Protein AF-Q5DG33-F1 (afdb_monomer)

Foldseek 3Di:
DDLLVVCCVQAQCLCCVQPQRNDSCSVVVLLVVCCVVLVVQVQCVVQPHHAALQEKEFPVLVQVSSCLSVVAGKFWAWDFDDRPHRFWYWDWDFDQDDDDPPDRHTPSVGTHIDIDTDDDPDDPDPDRAIETDDIWWKAWSVRHTHYDDPVVQDPRHDDGIHHPHDDPPDDDPVPVSVPPPPPRCDSPNPPVPVRTIDTDD

pLDDT: mean 73.85, std 21.61, range [28.28, 94.81]

InterPro domains:
  IPR001568 Ribonuclease T2-like [PF00445] (3-89)
  IPR036430 Ribonuclease T2-like superfamily [G3DSA:3.90.730.10] (1-170)
  IPR036430 Ribonuclease T2-like superfamily [SSF55895] (2-165)

Sequence (201 aa):
MPLWEKQWDIYGKCVSYDSLINTIFKYFNFALKEALELDLLKHLASIGIRPDSSTYIGKAEFQWALQTIYNHDVSLRCKPYKAEKLTHMYVMNGTFGHKINGTNTLDRNKIRFTRQPRNRTVDQGNLNLRQLDEVIFCFSEYLQLIDCPMYTQKNNSCEDGFVFAEFSKETEYVKQLGIQTFKDCNCTECPKLNTTMKRLV

Organism: Schistosoma japonicum (NCBI:txid6182)

Nearest PDB structures (foldseek):
  1jy5-assembly2_B  TM=8.717E-01  e=1.017E-02  Calystegia sepium
  1vd1-assembly1_A  TM=8.712E-01  e=1.754E-02  Nicotiana glutinosa
  1sgl-assembly1_A  TM=8.898E-01  e=2.375E-02  Trichosanthes lepiniana
  4ce4-assembly1_Q  TM=2.265E-01  e=9.576E-01  Sus scrofa domesticus

Structure (mmCIF, N/CA/C/O backbone):
data_AF-Q5DG33-F1
#
_entry.id   AF-Q5DG33-F1
#
loop_
_atom_site.group_PDB
_atom_site.id
_atom_site.type_symbol
_atom_site.label_atom_id
_atom_site.label_alt_id
_atom_site.label_comp_id
_atom_site.label_asym_id
_atom_site.label_entity_id
_atom_site.label_seq_id
_atom_site.pdbx_PDB_ins_code
_atom_site.Cartn_x
_atom_site.Cartn_y
_atom_site.Cartn_z
_atom_site.occupancy
_atom_site.B_iso_or_equiv
_atom_site.auth_seq_id
_atom_site.auth_comp_id
_atom_site.auth_asym_id
_atom_site.auth_atom_id
_atom_site.pdbx_PDB_model_num
ATOM 1 N N . MET A 1 1 ? 9.779 2.885 23.274 1.00 55.12 1 MET A N 1
ATOM 2 C CA . MET A 1 1 ? 8.373 2.438 23.299 1.00 55.12 1 MET A CA 1
ATOM 3 C C . MET A 1 1 ? 8.139 1.505 22.113 1.00 55.12 1 MET A C 1
ATOM 5 O O . MET A 1 1 ? 8.518 1.894 21.010 1.00 55.12 1 MET A O 1
ATOM 9 N N . PRO A 1 2 ? 7.620 0.283 22.326 1.00 85.69 2 PRO A N 1
ATOM 10 C CA . PRO A 1 2 ? 7.172 -0.633 21.273 1.00 85.69 2 PRO A CA 1
ATOM 11 C C . PRO A 1 2 ? 6.256 0.046 20.244 1.00 85.69 2 PRO A C 1
ATOM 13 O O . PRO A 1 2 ? 5.468 0.920 20.601 1.00 85.69 2 PRO A O 1
ATOM 16 N N . LEU A 1 3 ? 6.334 -0.368 18.973 1.00 79.94 3 LEU A N 1
ATOM 17 C CA . LEU A 1 3 ? 5.568 0.243 17.876 1.00 79.94 3 LEU A CA 1
ATOM 18 C C . LEU A 1 3 ? 4.057 0.241 18.151 1.00 79.94 3 LEU A C 1
ATOM 20 O O . LEU A 1 3 ? 3.420 1.279 18.040 1.00 79.94 3 LEU A O 1
ATOM 24 N N . TRP A 1 4 ? 3.500 -0.905 18.544 1.00 82.75 4 TRP A N 1
ATOM 25 C CA . TRP A 1 4 ? 2.066 -1.062 18.809 1.00 82.75 4 TRP A CA 1
ATOM 26 C C . TRP A 1 4 ? 1.578 -0.158 19.945 1.00 82.75 4 TRP A C 1
ATOM 28 O O . TRP A 1 4 ? 0.547 0.495 19.823 1.00 82.75 4 TRP A O 1
ATOM 38 N N . GLU A 1 5 ? 2.360 -0.053 21.017 1.00 83.81 5 GLU A N 1
ATOM 39 C CA . GLU A 1 5 ? 2.067 0.849 22.133 1.00 83.81 5 GLU A CA 1
ATOM 40 C C . GLU A 1 5 ? 2.088 2.314 21.670 1.00 83.81 5 GLU A C 1
ATOM 42 O O . GLU A 1 5 ? 1.134 3.052 21.908 1.00 83.81 5 GLU A O 1
ATOM 47 N N . LYS A 1 6 ? 3.101 2.698 20.879 1.00 83.50 6 LYS A N 1
ATOM 48 C CA . LYS A 1 6 ? 3.198 4.034 20.275 1.00 83.50 6 LYS A CA 1
ATOM 49 C C . LYS A 1 6 ? 1.996 4.366 19.384 1.00 83.50 6 LYS A C 1
ATOM 51 O O . LYS A 1 6 ? 1.479 5.476 19.461 1.00 83.50 6 LYS A O 1
ATOM 56 N N . GLN A 1 7 ? 1.554 3.429 18.544 1.00 84.25 7 GLN A N 1
ATOM 57 C CA . GLN A 1 7 ? 0.411 3.635 17.646 1.00 84.25 7 GLN A CA 1
ATOM 58 C C . GLN A 1 7 ? -0.887 3.869 18.426 1.00 84.25 7 GLN A C 1
ATOM 60 O O . GLN A 1 7 ? -1.656 4.775 18.100 1.00 84.25 7 GLN A O 1
ATOM 65 N N . TRP A 1 8 ? -1.121 3.091 19.486 1.00 85.19 8 TRP A N 1
ATOM 66 C CA . TRP A 1 8 ? -2.283 3.296 20.346 1.00 85.19 8 TRP A CA 1
ATOM 67 C C . TRP A 1 8 ? -2.228 4.643 21.070 1.00 85.19 8 TRP A C 1
ATOM 69 O O . TRP A 1 8 ? -3.209 5.388 21.071 1.00 85.19 8 TRP A O 1
ATOM 79 N N . ASP A 1 9 ? -1.083 4.963 21.666 1.00 85.81 9 ASP A N 1
ATOM 80 C CA . ASP A 1 9 ? -0.937 6.160 22.483 1.00 85.81 9 ASP A CA 1
ATOM 81 C C . ASP A 1 9 ? -1.064 7.453 21.678 1.00 85.81 9 ASP A C 1
ATOM 83 O O . ASP A 1 9 ? -1.632 8.418 22.190 1.00 85.81 9 ASP A O 1
ATOM 87 N N . ILE A 1 10 ? -0.583 7.462 20.431 1.00 82.12 10 ILE A N 1
ATOM 88 C CA . ILE A 1 10 ? -0.650 8.633 19.551 1.00 82.12 10 ILE A CA 1
ATOM 89 C C . ILE A 1 10 ? -1.994 8.708 18.812 1.00 82.12 10 ILE A C 1
ATOM 91 O O . ILE A 1 10 ? -2.590 9.780 18.752 1.00 82.12 10 ILE A O 1
ATOM 95 N N . TYR A 1 11 ? -2.487 7.600 18.248 1.00 84.00 11 TYR A N 1
ATOM 96 C CA . TYR A 1 11 ? -3.646 7.622 17.343 1.00 84.00 11 TYR A CA 1
ATOM 97 C C . TYR A 1 11 ? -4.883 6.939 17.927 1.00 84.00 11 TYR A C 1
ATOM 99 O O . TYR A 1 11 ? -5.981 7.494 17.869 1.00 84.00 11 TYR A O 1
ATOM 107 N N . GLY A 1 12 ? -4.716 5.760 18.529 1.00 84.50 12 GLY A N 1
ATOM 108 C CA . GLY A 1 12 ? -5.828 4.963 19.056 1.00 84.50 12 GLY A CA 1
ATOM 109 C C . GLY A 1 12 ? -6.627 5.668 20.159 1.00 84.50 12 GLY A C 1
ATOM 110 O O . GLY A 1 12 ? -7.856 5.632 20.169 1.00 84.50 12 GLY A O 1
ATOM 111 N N . LYS A 1 13 ? -5.961 6.415 21.047 1.00 85.00 13 LYS A N 1
ATOM 112 C CA . LYS A 1 13 ? -6.650 7.217 22.075 1.00 85.00 13 LYS A CA 1
ATOM 113 C C . LYS A 1 13 ? -7.533 8.320 21.485 1.00 85.00 13 LYS A C 1
ATOM 115 O O . LYS A 1 13 ? -8.573 8.640 22.070 1.00 85.00 13 LYS A O 1
ATOM 120 N N . CYS A 1 14 ? -7.172 8.868 20.323 1.00 84.19 14 CYS A N 1
ATOM 121 C CA . CYS A 1 14 ? -7.949 9.925 19.678 1.00 84.19 14 CYS A CA 1
ATOM 122 C C . CYS A 1 14 ? -9.257 9.413 19.041 1.00 84.19 14 CYS A C 1
ATOM 124 O O . CYS A 1 14 ? -10.050 10.232 18.593 1.00 84.19 14 CYS A O 1
ATOM 126 N N . VAL A 1 15 ? -9.522 8.100 19.019 1.00 81.75 15 VAL A N 1
ATOM 127 C CA . VAL A 1 15 ? -10.799 7.512 18.558 1.00 81.75 15 VAL A CA 1
ATOM 128 C C . VAL A 1 15 ? -11.609 6.887 19.700 1.00 81.75 15 VAL A C 1
ATOM 130 O O . VAL A 1 15 ? -12.526 6.102 19.477 1.00 81.75 15 VAL A O 1
ATOM 133 N N . SER A 1 16 ? -11.304 7.256 20.947 1.00 75.25 16 SER A N 1
ATOM 134 C CA . SER A 1 16 ? -11.983 6.754 22.153 1.00 75.25 16 SER A CA 1
ATOM 135 C C . SER A 1 16 ? -13.484 7.077 22.224 1.00 75.25 16 SER A C 1
ATOM 137 O O . SER A 1 16 ? -14.224 6.374 22.910 1.00 75.25 16 SER A O 1
ATOM 139 N N . TYR A 1 17 ? -13.956 8.090 21.492 1.00 76.69 17 TYR A N 1
ATOM 140 C CA . TYR A 1 17 ? -15.383 8.411 21.371 1.00 76.69 17 TYR A CA 1
ATOM 141 C C . TYR A 1 17 ? -16.133 7.494 20.392 1.00 76.69 17 TYR A C 1
ATOM 143 O O . TYR A 1 17 ? -17.363 7.468 20.391 1.00 76.69 17 TYR A O 1
ATOM 151 N N . ASP A 1 18 ? -15.421 6.732 19.561 1.00 80.69 18 ASP A N 1
ATOM 152 C CA . ASP A 1 18 ? -16.024 5.924 18.514 1.00 80.69 18 ASP A CA 1
ATOM 153 C C . ASP A 1 18 ? -16.336 4.508 18.997 1.00 80.69 18 ASP A C 1
ATOM 155 O O . ASP A 1 18 ? -15.446 3.677 19.180 1.00 80.69 18 ASP A O 1
ATOM 159 N N . SER A 1 19 ? -17.618 4.198 19.174 1.00 88.19 19 SER A N 1
ATOM 160 C CA . SER A 1 19 ? -18.045 2.909 19.733 1.00 88.19 19 SER A CA 1
ATOM 161 C C . SER A 1 19 ? -17.539 1.668 18.973 1.00 88.19 19 SER A C 1
ATOM 163 O O . SER A 1 19 ? -17.462 0.585 19.569 1.00 88.19 19 SER A O 1
ATOM 165 N N . LEU A 1 20 ? -17.148 1.807 17.699 1.00 88.69 20 LEU A N 1
ATOM 166 C CA . LEU A 1 20 ? -16.665 0.712 16.862 1.00 88.69 20 LEU A CA 1
ATOM 167 C C . LEU A 1 20 ? -15.179 0.397 17.100 1.00 88.69 20 LEU A C 1
ATOM 169 O O . LEU A 1 20 ? -14.791 -0.760 16.956 1.00 88.69 20 LEU A O 1
ATOM 173 N N . ILE A 1 21 ? -14.360 1.377 17.513 1.00 89.00 21 ILE A N 1
ATOM 174 C CA . ILE A 1 21 ? -12.898 1.223 17.721 1.00 89.00 21 ILE A CA 1
ATOM 175 C C . ILE A 1 21 ? -12.356 1.833 19.026 1.00 89.00 21 ILE A C 1
ATOM 177 O O . ILE A 1 21 ? -11.148 1.949 19.202 1.00 89.00 21 ILE A O 1
ATOM 181 N N . ASN A 1 22 ? -13.222 2.168 19.982 1.00 86.62 22 ASN A N 1
ATOM 182 C CA . ASN A 1 22 ? -12.865 2.849 21.235 1.00 86.62 22 ASN A CA 1
ATOM 183 C C . ASN A 1 22 ? -12.006 2.063 22.241 1.00 86.62 22 ASN A C 1
ATOM 185 O O . ASN A 1 22 ? -11.715 2.575 23.322 1.00 86.62 22 ASN A O 1
ATOM 189 N N . THR A 1 23 ? -11.607 0.829 21.942 1.00 90.50 23 THR A N 1
ATOM 190 C CA . THR A 1 23 ? -10.724 0.043 22.814 1.00 90.50 23 THR A CA 1
ATOM 191 C C . THR A 1 23 ? -9.491 -0.410 22.050 1.00 90.50 23 THR A C 1
ATOM 193 O O . THR A 1 23 ? -9.557 -0.609 20.838 1.00 90.50 23 THR A O 1
ATOM 196 N N . ILE A 1 24 ? -8.389 -0.650 22.773 1.00 91.19 24 ILE A N 1
ATOM 197 C CA . ILE A 1 24 ? -7.136 -1.192 22.213 1.00 91.19 24 ILE A CA 1
ATOM 198 C C . ILE A 1 24 ? -7.429 -2.405 21.326 1.00 91.19 24 ILE A C 1
ATOM 200 O O . ILE A 1 24 ? -6.988 -2.472 20.181 1.00 91.19 24 ILE A O 1
ATOM 204 N N . PHE A 1 25 ? -8.222 -3.344 21.849 1.00 93.44 25 PHE A N 1
ATOM 205 C CA . PHE A 1 25 ? -8.585 -4.556 21.127 1.00 93.44 25 PHE A CA 1
ATOM 206 C C . PHE A 1 25 ? -9.354 -4.251 19.839 1.00 93.44 25 PHE A C 1
ATOM 208 O O . PHE A 1 25 ? -8.982 -4.754 18.785 1.00 93.44 25 PHE A O 1
ATOM 215 N N . LYS A 1 26 ? -10.405 -3.421 19.894 1.00 92.62 26 LYS A N 1
ATOM 216 C CA . LYS A 1 26 ? -11.213 -3.107 18.706 1.00 92.62 26 LYS A CA 1
ATOM 217 C C . LYS A 1 26 ? -10.399 -2.367 17.641 1.00 92.62 26 LYS A C 1
ATOM 219 O O . LYS A 1 26 ? -10.510 -2.712 16.470 1.00 92.62 26 LYS A O 1
ATOM 224 N N . TYR A 1 27 ? -9.563 -1.413 18.051 1.00 90.56 27 TYR A N 1
ATOM 225 C CA . TYR A 1 27 ? -8.685 -0.647 17.165 1.00 90.56 27 TYR A CA 1
ATOM 226 C C . TYR A 1 27 ? -7.736 -1.556 16.376 1.00 90.56 27 TYR A C 1
ATOM 228 O O . TYR A 1 27 ? -7.728 -1.525 15.146 1.00 90.56 27 TYR A O 1
ATOM 236 N N . PHE A 1 28 ? -6.986 -2.421 17.066 1.00 93.12 28 PHE A N 1
ATOM 237 C CA . PHE A 1 28 ? -6.037 -3.312 16.395 1.00 93.12 28 PHE A CA 1
ATOM 238 C C . PHE A 1 28 ? -6.709 -4.464 15.652 1.00 93.12 28 PHE A C 1
ATOM 240 O O . PHE A 1 28 ? -6.221 -4.870 14.602 1.00 93.12 28 PHE A O 1
ATOM 247 N N . ASN A 1 29 ? -7.840 -4.971 16.147 1.00 94.06 29 ASN A N 1
ATOM 248 C CA . ASN A 1 29 ? -8.607 -5.989 15.437 1.00 94.06 29 ASN A CA 1
ATOM 249 C C . ASN A 1 29 ? -9.164 -5.453 14.111 1.00 94.06 29 ASN A C 1
ATOM 251 O O . ASN A 1 29 ? -9.116 -6.158 13.111 1.00 94.06 29 ASN A O 1
ATOM 255 N N . PHE A 1 30 ? -9.658 -4.211 14.089 1.00 92.44 30 PHE A N 1
ATOM 256 C CA . PHE A 1 30 ? -10.067 -3.551 12.850 1.00 92.44 30 PHE A CA 1
ATOM 257 C C . PHE A 1 30 ? -8.878 -3.390 11.895 1.00 92.44 30 PHE A C 1
ATOM 259 O O . PHE A 1 30 ? -8.932 -3.896 10.780 1.00 92.44 30 PHE A O 1
ATOM 266 N N . ALA A 1 31 ? -7.770 -2.802 12.362 1.00 90.69 31 ALA A N 1
ATOM 267 C CA . ALA A 1 31 ? -6.563 -2.614 11.552 1.00 90.69 31 ALA A CA 1
ATOM 268 C C . ALA A 1 31 ? -6.057 -3.923 10.916 1.00 90.69 31 ALA A C 1
ATOM 270 O O . ALA A 1 31 ? -5.715 -3.955 9.736 1.00 90.69 31 ALA A O 1
ATOM 271 N N . LEU A 1 32 ? -6.035 -5.015 11.688 1.00 93.06 32 LEU A N 1
ATOM 272 C CA . LEU A 1 32 ? -5.594 -6.322 11.207 1.00 93.06 32 LEU A CA 1
ATOM 273 C C . LEU A 1 32 ? -6.552 -6.914 10.167 1.00 93.06 32 LEU A C 1
ATOM 275 O O . LEU A 1 32 ? -6.089 -7.465 9.171 1.00 93.06 32 LEU A O 1
ATOM 279 N N . LYS A 1 33 ? -7.868 -6.809 10.389 1.00 93.81 33 LYS A N 1
ATOM 280 C CA . LYS A 1 33 ? -8.874 -7.277 9.425 1.00 93.81 33 LYS A CA 1
ATOM 281 C C . LYS A 1 33 ? -8.747 -6.541 8.098 1.00 93.81 33 LYS A C 1
ATOM 283 O O . LYS A 1 33 ? -8.611 -7.196 7.072 1.00 93.81 33 LYS A O 1
ATOM 288 N N . GLU A 1 34 ? -8.674 -5.214 8.132 1.00 93.31 34 GLU A N 1
ATOM 289 C CA . GLU A 1 34 ? -8.521 -4.404 6.920 1.00 93.31 34 GLU A CA 1
ATOM 290 C C . GLU A 1 34 ? -7.215 -4.711 6.185 1.00 93.31 34 GLU A C 1
ATOM 292 O O . GLU A 1 34 ? -7.209 -4.850 4.967 1.00 93.31 34 GLU A O 1
ATOM 297 N N . ALA A 1 35 ? -6.099 -4.892 6.900 1.00 88.75 35 ALA A N 1
ATOM 298 C CA . ALA A 1 35 ? -4.829 -5.253 6.269 1.00 88.75 35 ALA A CA 1
ATOM 299 C C . ALA A 1 35 ? -4.912 -6.589 5.502 1.00 88.75 35 ALA A C 1
ATOM 301 O O . ALA A 1 35 ? -4.321 -6.724 4.428 1.00 88.75 35 ALA A O 1
ATOM 302 N N . LEU A 1 36 ? -5.652 -7.562 6.043 1.00 90.31 36 LEU A N 1
ATOM 303 C CA . LEU A 1 36 ? -5.877 -8.864 5.413 1.00 90.31 36 LEU A CA 1
ATOM 304 C C . LEU A 1 36 ? -6.886 -8.801 4.260 1.00 90.31 36 LEU A C 1
ATOM 306 O O . LEU A 1 36 ? -6.716 -9.517 3.276 1.00 90.31 36 LEU A O 1
ATOM 310 N N . GLU A 1 37 ? -7.927 -7.979 4.373 1.00 91.50 37 GLU A N 1
ATOM 311 C CA . GLU A 1 37 ? -8.951 -7.828 3.333 1.00 91.50 37 GLU A CA 1
ATOM 312 C C . GLU A 1 37 ? -8.440 -7.017 2.137 1.00 91.50 37 GLU A C 1
ATOM 314 O O . GLU A 1 37 ? -8.677 -7.388 0.985 1.00 91.50 37 GLU A O 1
ATOM 319 N N . LEU A 1 38 ? -7.691 -5.942 2.393 1.00 92.94 38 LEU A N 1
ATOM 320 C CA . LEU A 1 38 ? -7.138 -5.094 1.344 1.00 92.94 38 LEU A CA 1
ATOM 321 C C . LEU A 1 38 ? -6.024 -5.799 0.563 1.00 92.94 38 LEU A C 1
ATOM 323 O O . LEU A 1 38 ? -5.953 -5.614 -0.650 1.00 92.94 38 LEU A O 1
ATOM 327 N N . ASP A 1 39 ? -5.153 -6.565 1.232 1.00 93.69 39 ASP A N 1
ATOM 328 C CA . ASP A 1 39 ? -4.068 -7.377 0.645 1.00 93.69 39 ASP A CA 1
ATOM 329 C C . ASP A 1 39 ? -3.424 -6.757 -0.616 1.00 93.69 39 ASP A C 1
ATOM 331 O O . ASP A 1 39 ? -3.512 -7.258 -1.746 1.00 93.69 39 ASP A O 1
ATOM 335 N N . LEU A 1 40 ? -2.782 -5.602 -0.408 1.00 92.31 40 LEU A N 1
ATOM 336 C CA . LEU A 1 40 ? -2.187 -4.778 -1.463 1.00 92.31 40 LEU A CA 1
ATOM 337 C C . LEU A 1 40 ? -1.283 -5.570 -2.406 1.00 92.31 40 LEU A C 1
ATOM 339 O O . LEU A 1 40 ? -1.363 -5.429 -3.628 1.00 92.31 40 LEU A O 1
ATOM 343 N N . LEU A 1 41 ? -0.414 -6.409 -1.844 1.00 92.44 41 LEU A N 1
ATOM 344 C CA . LEU A 1 41 ? 0.579 -7.128 -2.628 1.00 92.44 41 LEU A CA 1
ATOM 345 C C . LEU A 1 41 ? -0.077 -8.170 -3.536 1.00 92.44 41 LEU A C 1
ATOM 347 O O . LEU A 1 41 ? 0.292 -8.270 -4.708 1.00 92.44 41 LEU A O 1
ATOM 351 N N . LYS A 1 42 ? -1.062 -8.919 -3.028 1.00 92.81 42 LYS A N 1
ATOM 352 C CA . LYS A 1 42 ? -1.800 -9.905 -3.821 1.00 92.81 42 LYS A CA 1
ATOM 353 C C . LYS A 1 42 ? -2.539 -9.246 -4.977 1.00 92.81 42 LYS A C 1
ATOM 355 O O . LYS A 1 42 ? -2.450 -9.733 -6.108 1.00 92.81 42 LYS A O 1
ATOM 360 N N . HIS A 1 43 ? -3.237 -8.140 -4.727 1.00 93.56 43 HIS A N 1
ATOM 361 C CA . HIS A 1 43 ? -3.993 -7.465 -5.777 1.00 93.56 43 HIS A CA 1
ATOM 362 C C . HIS A 1 43 ? -3.086 -6.821 -6.832 1.00 93.56 43 HIS A C 1
ATOM 364 O O . HIS A 1 43 ? -3.324 -7.024 -8.025 1.00 93.56 43 HIS A O 1
ATOM 370 N N . LEU A 1 44 ? -1.996 -6.154 -6.438 1.00 94.44 44 LEU A N 1
ATOM 371 C CA . LEU A 1 44 ? -1.002 -5.629 -7.385 1.00 94.44 44 LEU A CA 1
ATOM 372 C C . LEU A 1 44 ? -0.363 -6.748 -8.221 1.00 94.44 44 LEU A C 1
ATOM 374 O O . LEU A 1 44 ? -0.270 -6.642 -9.448 1.00 94.44 44 LEU A O 1
ATOM 378 N N . ALA A 1 45 ? 0.001 -7.866 -7.586 1.00 93.62 45 ALA A N 1
ATOM 379 C CA . ALA A 1 45 ? 0.569 -9.013 -8.285 1.00 93.62 45 ALA A CA 1
ATOM 380 C C . ALA A 1 45 ? -0.415 -9.621 -9.294 1.00 93.62 45 ALA A C 1
ATOM 382 O O . ALA A 1 45 ? 0.008 -10.057 -10.367 1.00 93.62 45 ALA A O 1
ATOM 383 N N . SER A 1 46 ? -1.717 -9.615 -8.985 1.00 92.75 46 SER A N 1
ATOM 384 C CA . SER A 1 46 ? -2.764 -10.135 -9.873 1.00 92.75 46 SER A CA 1
ATOM 385 C C . SER A 1 46 ? -2.869 -9.370 -11.194 1.00 92.75 46 SER A C 1
ATOM 387 O O . SER A 1 46 ? -3.258 -9.958 -12.204 1.00 92.75 46 SER A O 1
ATOM 389 N N . ILE A 1 47 ? -2.481 -8.089 -11.210 1.00 92.56 47 ILE A N 1
ATOM 390 C CA . ILE A 1 47 ? -2.436 -7.237 -12.407 1.00 92.56 47 ILE A CA 1
ATOM 391 C C . ILE A 1 47 ? -1.026 -7.102 -12.989 1.00 92.56 47 ILE A C 1
ATOM 393 O O . ILE A 1 47 ? -0.843 -6.364 -13.951 1.00 92.56 47 ILE A O 1
ATOM 397 N N . GLY A 1 48 ? -0.040 -7.832 -12.463 1.00 93.75 48 GLY A N 1
ATOM 398 C CA . GLY A 1 48 ? 1.321 -7.876 -13.003 1.00 93.75 48 GLY A CA 1
ATOM 399 C C . GLY A 1 48 ? 2.293 -6.854 -12.413 1.00 93.75 48 GLY A C 1
ATOM 400 O O . GLY A 1 48 ? 3.434 -6.805 -12.863 1.00 93.75 48 GLY A O 1
ATOM 401 N N . ILE A 1 49 ? 1.894 -6.079 -11.400 1.00 94.69 49 ILE A N 1
ATOM 402 C CA . ILE A 1 49 ? 2.805 -5.192 -10.668 1.00 94.69 49 ILE A CA 1
ATOM 403 C C . ILE A 1 49 ? 3.409 -5.965 -9.498 1.00 94.69 49 ILE A C 1
ATOM 405 O O . ILE A 1 49 ? 2.700 -6.481 -8.636 1.00 94.69 49 ILE A O 1
ATOM 409 N N . ARG A 1 50 ? 4.735 -6.033 -9.445 1.00 94.81 50 ARG A N 1
ATOM 410 C CA . ARG A 1 50 ? 5.486 -6.666 -8.357 1.00 94.81 50 ARG A CA 1
ATOM 411 C C . ARG A 1 50 ? 6.607 -5.750 -7.873 1.00 94.81 50 ARG A C 1
ATOM 413 O O . ARG A 1 50 ? 7.062 -4.922 -8.670 1.00 94.81 50 ARG A O 1
ATOM 420 N N . PRO A 1 51 ? 7.061 -5.917 -6.617 1.00 93.75 51 PRO A N 1
ATOM 421 C CA . PRO A 1 51 ? 8.276 -5.269 -6.156 1.00 93.75 51 PRO A CA 1
ATOM 422 C C . PRO A 1 51 ? 9.443 -5.584 -7.104 1.00 93.75 51 PRO A C 1
ATOM 424 O O . PRO A 1 51 ? 9.702 -6.750 -7.390 1.00 93.75 51 PRO A O 1
ATOM 427 N N . ASP A 1 52 ? 10.097 -4.551 -7.627 1.00 91.75 52 ASP A N 1
ATOM 428 C CA . ASP A 1 52 ? 11.280 -4.615 -8.481 1.00 91.75 52 ASP A CA 1
ATOM 429 C C . ASP A 1 52 ? 12.051 -3.292 -8.380 1.00 91.75 52 ASP A C 1
ATOM 431 O O . ASP A 1 52 ? 11.634 -2.247 -8.886 1.00 91.75 52 ASP A O 1
ATOM 435 N N . SER A 1 53 ? 13.224 -3.370 -7.760 1.00 90.25 53 SER A N 1
ATOM 436 C CA . SER A 1 53 ? 14.154 -2.259 -7.520 1.00 90.25 53 SER A CA 1
ATOM 437 C C . SER A 1 53 ? 14.663 -1.567 -8.798 1.00 90.25 53 SER A C 1
ATOM 439 O O . SER A 1 53 ? 15.186 -0.455 -8.750 1.00 90.25 53 SER A O 1
ATOM 441 N N . SER A 1 54 ? 14.518 -2.213 -9.956 1.00 89.19 54 SER A N 1
ATOM 442 C CA . SER A 1 54 ? 15.018 -1.751 -11.255 1.00 89.19 54 SER A CA 1
ATOM 443 C C . SER A 1 54 ? 13.929 -1.245 -12.207 1.00 89.19 54 SER A C 1
ATOM 445 O O . SER A 1 54 ? 14.249 -0.816 -13.325 1.00 89.19 54 SER A O 1
ATOM 447 N N . THR A 1 55 ? 12.660 -1.292 -11.784 1.00 91.38 55 THR A N 1
ATOM 448 C CA . THR A 1 55 ? 11.504 -0.965 -12.624 1.00 91.38 55 THR A CA 1
ATOM 449 C C . THR A 1 55 ? 10.773 0.273 -12.121 1.00 91.38 55 THR A C 1
ATOM 451 O O . THR A 1 55 ? 10.307 0.336 -10.986 1.00 91.38 55 THR A O 1
ATOM 454 N N . TYR A 1 56 ? 10.634 1.259 -13.003 1.00 91.81 56 TYR A N 1
ATOM 455 C CA . TYR A 1 56 ? 9.863 2.472 -12.744 1.00 91.81 56 TYR A CA 1
ATOM 456 C C . TYR A 1 56 ? 8.370 2.261 -13.004 1.00 91.81 56 TYR A C 1
ATOM 458 O O . TYR A 1 56 ? 7.995 1.577 -13.957 1.00 91.81 56 TYR A O 1
ATOM 466 N N . ILE A 1 57 ? 7.515 2.905 -12.215 1.00 92.06 57 ILE A N 1
ATOM 467 C CA . ILE A 1 57 ? 6.078 2.979 -12.464 1.00 92.06 57 ILE A CA 1
ATOM 468 C C . ILE A 1 57 ? 5.593 4.426 -12.403 1.00 92.06 57 ILE A C 1
ATOM 470 O O . ILE A 1 57 ? 5.954 5.174 -11.494 1.00 92.06 57 ILE A O 1
ATOM 474 N N . GLY A 1 58 ? 4.785 4.817 -13.389 1.00 91.38 58 GLY A N 1
ATOM 475 C CA . GLY A 1 58 ? 4.124 6.117 -13.398 1.00 91.38 58 GLY A CA 1
ATOM 476 C C . GLY A 1 58 ? 3.061 6.191 -12.303 1.00 91.38 58 GLY A C 1
ATOM 477 O O . GLY A 1 58 ? 2.331 5.228 -12.042 1.00 91.38 58 GLY A O 1
ATOM 478 N N . LYS A 1 59 ? 3.001 7.331 -11.611 1.00 89.62 59 LYS A N 1
ATOM 479 C CA . LYS A 1 59 ? 2.082 7.527 -10.486 1.00 89.62 59 LYS A CA 1
ATOM 480 C C . LYS A 1 59 ? 0.628 7.450 -10.939 1.00 89.62 59 LYS A C 1
ATOM 482 O O . LYS A 1 59 ? -0.170 6.820 -10.253 1.00 89.62 59 LYS A O 1
ATOM 487 N N . ALA A 1 60 ? 0.287 8.099 -12.051 1.00 87.94 60 ALA A N 1
ATOM 488 C CA . ALA A 1 60 ? -1.088 8.173 -12.534 1.00 87.94 60 ALA A CA 1
ATOM 489 C C . ALA A 1 60 ? -1.635 6.774 -12.852 1.00 87.94 60 ALA A C 1
ATOM 491 O O . ALA A 1 60 ? -2.732 6.422 -12.423 1.00 87.94 60 ALA A O 1
ATOM 492 N N . GLU A 1 61 ? -0.835 5.947 -13.523 1.00 89.38 61 GLU A N 1
ATOM 493 C CA . GLU A 1 61 ? -1.179 4.568 -13.849 1.00 89.38 61 GLU A CA 1
ATOM 494 C C . GLU A 1 61 ? -1.314 3.710 -12.586 1.00 89.38 61 GLU A C 1
ATOM 496 O O . GLU A 1 61 ? -2.256 2.927 -12.474 1.00 89.38 61 GLU A O 1
ATOM 501 N N . PHE A 1 62 ? -0.417 3.877 -11.607 1.00 92.62 62 PHE A N 1
ATOM 502 C CA . PHE A 1 62 ? -0.510 3.156 -10.336 1.00 92.62 62 PHE A CA 1
ATOM 503 C C . PHE A 1 62 ? -1.739 3.565 -9.517 1.00 92.62 62 PHE A C 1
ATOM 505 O O . PHE A 1 62 ? -2.441 2.703 -8.994 1.00 92.62 62 PHE A O 1
ATOM 512 N N . GLN A 1 63 ? -2.035 4.866 -9.423 1.00 90.62 63 GLN A N 1
ATOM 513 C CA . GLN A 1 63 ? -3.234 5.359 -8.740 1.00 90.62 63 GLN A CA 1
ATOM 514 C C . GLN A 1 63 ? -4.501 4.825 -9.402 1.00 90.62 63 GLN A C 1
ATOM 516 O O . GLN A 1 63 ? -5.394 4.350 -8.708 1.00 90.62 63 GLN A O 1
ATOM 521 N N . TRP A 1 64 ? -4.550 4.824 -10.733 1.00 88.19 64 TRP A N 1
ATOM 522 C CA . TRP A 1 64 ? -5.682 4.281 -11.473 1.00 88.19 64 TRP A CA 1
ATOM 523 C C . TRP A 1 64 ? -5.853 2.765 -11.279 1.00 88.19 64 TRP A C 1
ATOM 525 O O . TRP A 1 64 ? -6.976 2.268 -11.154 1.00 88.19 64 TRP A O 1
ATOM 535 N N . ALA A 1 65 ? -4.746 2.022 -11.192 1.00 90.69 65 ALA A N 1
ATOM 536 C CA . ALA A 1 65 ? -4.771 0.599 -10.873 1.00 90.69 65 ALA A CA 1
ATOM 537 C C . ALA A 1 65 ? -5.382 0.339 -9.487 1.00 90.69 65 ALA A C 1
ATOM 539 O O . ALA A 1 65 ? -6.272 -0.500 -9.357 1.00 90.69 65 ALA A O 1
ATOM 540 N N . LEU A 1 66 ? -4.952 1.090 -8.468 1.00 92.44 66 LEU A N 1
ATOM 541 C CA . LEU A 1 66 ? -5.497 0.982 -7.113 1.00 92.44 66 LEU A CA 1
ATOM 542 C C . LEU A 1 66 ? -6.967 1.400 -7.055 1.00 92.44 66 LEU A C 1
ATOM 544 O O . LEU A 1 66 ? -7.768 0.677 -6.470 1.00 92.44 66 LEU A O 1
ATOM 548 N N . GLN A 1 67 ? -7.341 2.489 -7.728 1.00 90.44 67 GLN A N 1
ATOM 549 C CA . GLN A 1 67 ? -8.737 2.911 -7.831 1.00 90.44 67 GLN A CA 1
ATOM 550 C C . GLN A 1 67 ? -9.605 1.824 -8.467 1.00 90.44 67 GLN A C 1
ATOM 552 O O . GLN A 1 67 ? -10.741 1.618 -8.058 1.00 90.44 67 GLN A O 1
ATOM 557 N N . THR A 1 68 ? -9.080 1.083 -9.441 1.00 87.75 68 THR A N 1
ATOM 558 C CA . THR A 1 68 ? -9.834 -0.009 -10.060 1.00 87.75 68 THR A CA 1
ATOM 559 C C . THR A 1 68 ? -9.953 -1.234 -9.154 1.00 87.75 68 THR A C 1
ATOM 561 O O . THR A 1 68 ? -11.018 -1.843 -9.103 1.00 87.75 68 THR A O 1
ATOM 564 N N . ILE A 1 69 ? -8.888 -1.589 -8.433 1.00 90.56 69 ILE A N 1
ATOM 565 C CA . ILE A 1 69 ? -8.880 -2.728 -7.503 1.00 90.56 69 ILE A CA 1
ATOM 566 C C . ILE A 1 69 ? -9.820 -2.476 -6.319 1.00 90.56 69 ILE A C 1
ATOM 568 O O . ILE A 1 69 ? -10.599 -3.351 -5.954 1.00 90.56 69 ILE A O 1
ATOM 572 N N . TYR A 1 70 ? -9.730 -1.290 -5.717 1.00 91.94 70 TYR A N 1
ATOM 573 C CA . TYR A 1 70 ? -10.397 -0.971 -4.453 1.00 91.94 70 TYR A CA 1
ATOM 574 C C . TYR A 1 70 ? -11.667 -0.147 -4.620 1.00 91.94 70 TYR A C 1
ATOM 576 O O . TYR A 1 70 ? -12.359 0.097 -3.639 1.00 91.94 70 TYR A O 1
ATOM 584 N N . ASN A 1 71 ? -11.974 0.290 -5.844 1.00 92.19 71 ASN A N 1
ATOM 585 C CA . ASN A 1 71 ? -13.079 1.197 -6.154 1.00 92.19 71 ASN A CA 1
ATOM 586 C C . ASN A 1 71 ? -13.041 2.518 -5.355 1.00 92.19 71 ASN A C 1
ATOM 588 O O . ASN A 1 71 ? -14.079 3.146 -5.165 1.00 92.19 71 ASN A O 1
ATOM 592 N N . HIS A 1 72 ? -11.851 2.931 -4.907 1.00 91.19 72 HIS A N 1
ATOM 593 C CA . HIS A 1 72 ? -11.630 4.129 -4.100 1.00 91.19 72 HIS A CA 1
ATOM 594 C C . HIS A 1 72 ? -10.278 4.774 -4.384 1.00 91.19 72 HIS A C 1
ATOM 596 O O . HIS A 1 72 ? -9.291 4.087 -4.664 1.00 91.19 72 HIS A O 1
ATOM 602 N N . ASP A 1 73 ? -10.221 6.097 -4.257 1.00 89.50 73 ASP A N 1
ATOM 603 C CA . ASP A 1 73 ? -8.968 6.839 -4.361 1.00 89.50 73 ASP A CA 1
ATOM 604 C C . ASP A 1 73 ? -8.124 6.680 -3.094 1.00 89.50 73 ASP A C 1
ATOM 606 O O . ASP A 1 73 ? -8.566 6.947 -1.977 1.00 89.50 73 ASP A O 1
ATOM 610 N N . VAL A 1 74 ? -6.861 6.302 -3.276 1.00 90.25 74 VAL A N 1
ATOM 611 C CA . VAL A 1 74 ? -5.891 6.122 -2.189 1.00 90.25 74 VAL A CA 1
ATOM 612 C C . VAL A 1 74 ? -4.773 7.153 -2.270 1.00 90.25 74 VAL A C 1
ATOM 614 O O . VAL A 1 74 ? -4.432 7.672 -3.339 1.00 90.25 74 VAL A O 1
ATOM 617 N N . SER A 1 75 ? -4.160 7.450 -1.126 1.00 89.88 75 SER A N 1
ATOM 618 C CA . SER A 1 75 ? -3.043 8.391 -1.058 1.00 89.88 75 SER A CA 1
ATOM 619 C C . SER A 1 75 ? -1.712 7.646 -1.075 1.00 89.88 75 SER A C 1
ATOM 621 O O . SER A 1 75 ? -1.531 6.659 -0.369 1.00 89.88 75 SER A O 1
ATOM 623 N N . LEU A 1 76 ? -0.754 8.146 -1.854 1.00 90.38 76 LEU A N 1
ATOM 624 C CA . LEU A 1 76 ? 0.575 7.549 -1.982 1.00 90.38 76 LEU A CA 1
ATOM 625 C C . LEU A 1 76 ? 1.624 8.428 -1.317 1.00 90.38 76 LEU A C 1
ATOM 627 O O . LEU A 1 76 ? 1.596 9.654 -1.470 1.00 90.38 76 LEU A O 1
ATOM 631 N N . ARG A 1 77 ? 2.583 7.793 -0.645 1.00 89.12 77 ARG A N 1
ATOM 632 C CA . ARG A 1 77 ? 3.803 8.453 -0.190 1.00 89.12 77 ARG A CA 1
ATOM 633 C C . ARG A 1 77 ? 5.037 7.751 -0.696 1.00 89.12 77 ARG A C 1
ATOM 635 O O . ARG A 1 77 ? 5.083 6.529 -0.809 1.00 89.12 77 ARG A O 1
ATOM 642 N N . CYS A 1 78 ? 6.045 8.563 -0.950 1.00 89.12 78 CYS A N 1
ATOM 643 C CA . CYS A 1 78 ? 7.306 8.147 -1.498 1.00 89.12 78 CYS A CA 1
ATOM 644 C C . CYS A 1 78 ? 8.476 8.729 -0.704 1.00 89.12 78 CYS A C 1
ATOM 646 O O . CYS A 1 78 ? 8.480 9.902 -0.324 1.00 89.12 78 CYS A O 1
ATOM 648 N N . LYS A 1 79 ? 9.532 7.936 -0.538 1.00 89.12 79 LYS A N 1
ATOM 649 C CA . LYS A 1 79 ? 10.796 8.367 0.076 1.00 89.12 79 LYS A CA 1
ATOM 650 C C . LYS A 1 79 ? 11.918 8.432 -0.963 1.00 89.12 79 LYS A C 1
ATOM 652 O O . LYS A 1 79 ? 11.792 7.816 -2.024 1.00 89.12 79 LYS A O 1
ATOM 657 N N . PRO A 1 80 ? 13.004 9.185 -0.708 1.00 88.44 80 PRO A N 1
ATOM 658 C CA . PRO A 1 80 ? 14.180 9.162 -1.572 1.00 88.44 80 PRO A CA 1
ATOM 659 C C . PRO A 1 80 ? 14.680 7.732 -1.813 1.00 88.44 80 PRO A C 1
ATOM 661 O O . PRO A 1 80 ? 14.668 6.893 -0.908 1.00 88.44 80 PRO A O 1
ATOM 664 N N . TYR A 1 81 ? 15.122 7.461 -3.037 1.00 86.06 81 TYR A N 1
ATOM 665 C CA . TYR A 1 81 ? 15.618 6.161 -3.460 1.00 86.06 81 TYR A CA 1
ATOM 666 C C . TYR A 1 81 ? 16.957 6.305 -4.167 1.00 86.06 81 TYR A C 1
ATOM 668 O O . TYR A 1 81 ? 17.106 7.088 -5.102 1.00 86.06 81 TYR A O 1
ATOM 676 N N . LYS A 1 82 ? 17.940 5.536 -3.704 1.00 78.50 82 LYS A N 1
ATOM 677 C CA . LYS A 1 82 ? 19.272 5.478 -4.300 1.00 78.50 82 LYS A CA 1
ATOM 678 C C . LYS A 1 82 ? 19.337 4.234 -5.178 1.00 78.50 82 LYS A C 1
ATOM 680 O O . LYS A 1 82 ? 19.713 3.171 -4.698 1.00 78.50 82 LYS A O 1
ATOM 685 N N . ALA A 1 83 ? 18.916 4.360 -6.432 1.00 68.31 83 ALA A N 1
ATOM 686 C CA . ALA A 1 83 ? 19.100 3.303 -7.421 1.00 68.31 83 ALA A CA 1
ATOM 687 C C . ALA A 1 83 ? 20.385 3.558 -8.208 1.00 68.31 83 ALA A C 1
ATOM 689 O O . ALA A 1 83 ? 20.656 4.697 -8.582 1.00 68.31 83 ALA A O 1
ATOM 690 N N . GLU A 1 84 ? 21.128 2.500 -8.525 1.00 66.31 84 GLU A N 1
ATOM 691 C CA . GLU A 1 84 ? 22.258 2.604 -9.452 1.00 66.31 84 GLU A CA 1
ATOM 692 C C . GLU A 1 84 ? 21.775 2.802 -10.896 1.00 66.31 84 GLU A C 1
ATOM 694 O O . GLU A 1 84 ? 22.380 3.563 -11.650 1.00 66.31 84 GLU A O 1
ATOM 699 N N . LYS A 1 85 ? 20.667 2.147 -11.287 1.00 74.69 85 LYS A N 1
ATOM 700 C CA . LYS A 1 85 ? 20.053 2.301 -12.614 1.00 74.69 85 LYS A CA 1
ATOM 701 C C . LYS A 1 85 ? 18.632 1.735 -12.684 1.00 74.69 85 LYS A C 1
ATOM 703 O O . LYS A 1 85 ? 18.370 0.632 -12.212 1.00 74.69 85 LYS A O 1
ATOM 708 N N . LEU A 1 86 ? 17.743 2.439 -13.384 1.00 84.31 86 LEU A N 1
ATOM 709 C CA . LEU A 1 86 ? 16.453 1.901 -13.823 1.00 84.31 86 LEU A CA 1
ATOM 710 C C . LEU A 1 86 ? 16.614 1.238 -15.188 1.00 84.31 86 LEU A C 1
ATOM 712 O O . LEU A 1 86 ? 17.030 1.884 -16.149 1.00 84.31 86 LEU A O 1
ATOM 716 N N . THR A 1 87 ? 16.280 -0.044 -15.288 1.00 87.25 87 THR A N 1
ATOM 717 C CA . THR A 1 87 ? 16.428 -0.812 -16.536 1.00 87.25 87 THR A CA 1
ATOM 718 C C . THR A 1 87 ? 15.096 -1.027 -17.245 1.00 87.25 87 THR A C 1
ATOM 720 O O . THR A 1 87 ? 15.066 -1.244 -18.457 1.00 87.25 87 THR A O 1
ATOM 723 N N . HIS A 1 88 ? 13.990 -0.940 -16.508 1.00 91.19 88 HIS A N 1
ATOM 724 C CA . HIS A 1 88 ? 12.659 -1.248 -17.010 1.00 91.19 88 HIS A CA 1
ATOM 725 C C . HIS A 1 88 ? 11.631 -0.221 -16.541 1.00 91.19 88 HIS A C 1
ATOM 727 O O . HIS A 1 88 ? 11.876 0.596 -15.650 1.00 91.19 88 HIS A O 1
ATOM 733 N N . MET A 1 89 ? 10.461 -0.274 -17.164 1.00 91.62 89 MET A N 1
ATOM 734 C CA . MET A 1 89 ? 9.272 0.429 -16.712 1.00 91.62 89 MET A CA 1
ATOM 735 C C . MET A 1 89 ? 8.050 -0.476 -16.811 1.00 91.62 89 MET A C 1
ATOM 737 O O . MET A 1 89 ? 7.958 -1.319 -17.707 1.00 91.62 89 MET A O 1
ATOM 741 N N . TYR A 1 90 ? 7.109 -0.297 -15.894 1.00 92.69 90 TYR A N 1
ATOM 742 C CA . TYR A 1 90 ? 5.786 -0.877 -16.025 1.00 92.69 90 TYR A CA 1
ATOM 743 C C . TYR A 1 90 ? 4.976 -0.058 -17.026 1.00 92.69 90 TYR A C 1
ATOM 745 O O . TYR A 1 90 ? 4.815 1.151 -16.876 1.00 92.69 90 TYR A O 1
ATOM 753 N N . VAL A 1 91 ? 4.458 -0.741 -18.039 1.00 90.25 91 VAL A N 1
ATOM 754 C CA . VAL A 1 91 ? 3.535 -0.187 -19.025 1.00 90.25 91 VAL A CA 1
ATOM 755 C C . VAL A 1 91 ? 2.173 -0.812 -18.788 1.00 90.25 91 VAL A C 1
ATOM 757 O O . VAL A 1 91 ? 2.033 -2.039 -18.754 1.00 90.25 91 VAL A O 1
ATOM 760 N N . MET A 1 92 ? 1.180 0.049 -18.598 1.00 87.50 92 MET A N 1
ATOM 761 C CA . MET A 1 92 ? -0.206 -0.359 -18.470 1.00 87.50 92 MET A CA 1
ATOM 762 C C . MET A 1 92 ? -0.754 -0.763 -19.841 1.00 87.50 92 MET A C 1
ATOM 764 O O . MET A 1 92 ? -0.874 0.053 -20.751 1.00 87.50 92 MET A O 1
ATOM 768 N N . ASN A 1 93 ? -1.124 -2.028 -19.961 1.00 80.19 93 ASN A N 1
ATOM 769 C CA . ASN A 1 93 ? -1.829 -2.601 -21.090 1.00 80.19 93 ASN A CA 1
ATOM 770 C C . ASN A 1 93 ? -3.306 -2.750 -20.712 1.00 80.19 93 ASN A C 1
ATOM 772 O O . ASN A 1 93 ? -3.659 -3.427 -19.745 1.00 80.19 93 ASN A O 1
ATOM 776 N N . GLY A 1 94 ? -4.182 -2.147 -21.503 1.00 64.81 94 GLY A N 1
ATOM 777 C CA . GLY A 1 94 ? -5.621 -2.317 -21.378 1.00 64.81 94 GLY A CA 1
ATOM 778 C C . GLY A 1 94 ? -6.267 -2.188 -22.747 1.00 64.81 94 GLY A C 1
ATOM 779 O O . GLY A 1 94 ? -5.913 -1.306 -23.527 1.00 64.81 94 GLY A O 1
ATOM 780 N N . THR A 1 95 ? -7.209 -3.071 -23.064 1.00 49.09 95 THR A N 1
ATOM 781 C CA . THR A 1 95 ? -8.107 -2.854 -24.200 1.00 49.09 95 THR A CA 1
ATOM 782 C C . THR A 1 95 ? -9.140 -1.809 -23.802 1.00 49.09 95 THR A C 1
ATOM 784 O O . THR A 1 95 ? -9.872 -2.012 -22.832 1.00 49.09 95 THR A O 1
ATOM 787 N N . PHE A 1 96 ? -9.222 -0.714 -24.561 1.00 48.78 96 PHE A N 1
ATOM 788 C CA . PHE A 1 96 ? -10.377 0.179 -24.532 1.00 48.78 96 PHE A CA 1
ATOM 789 C C . PHE A 1 96 ? -11.645 -0.665 -24.734 1.00 48.78 96 PHE A C 1
ATOM 791 O O . PHE A 1 96 ? -11.775 -1.363 -25.741 1.00 48.78 96 PHE A O 1
ATOM 798 N N . GLY A 1 97 ? -12.535 -0.672 -23.740 1.00 41.97 97 GLY A N 1
ATOM 799 C CA . GLY A 1 97 ? -13.820 -1.354 -23.831 1.00 41.97 97 GLY A CA 1
ATOM 800 C C . GLY A 1 97 ? -14.704 -0.685 -24.885 1.00 41.97 97 GLY A C 1
ATOM 801 O O . GLY A 1 97 ? -14.526 0.487 -25.218 1.00 41.97 97 GLY A O 1
ATOM 802 N N . HIS A 1 98 ? -15.641 -1.447 -25.444 1.00 39.22 98 HIS A N 1
ATOM 803 C CA . HIS A 1 98 ? -16.533 -1.000 -26.513 1.00 39.22 98 HIS A CA 1
ATOM 804 C C . HIS A 1 98 ? -17.309 0.282 -26.149 1.00 39.22 98 HIS A C 1
ATOM 806 O O . HIS A 1 98 ? -17.810 0.427 -25.037 1.00 39.22 98 HIS A O 1
ATOM 812 N N . LYS A 1 99 ? -17.426 1.182 -27.137 1.00 42.19 99 LYS A N 1
ATOM 813 C CA . LYS A 1 99 ? -18.103 2.489 -27.078 1.00 42.19 99 LYS A CA 1
ATOM 814 C C . LYS A 1 99 ? -19.519 2.407 -26.494 1.00 42.19 99 LYS A C 1
ATOM 816 O O . LYS A 1 99 ? -20.385 1.776 -27.094 1.00 42.19 99 LYS A O 1
ATOM 821 N N . ILE A 1 100 ? -19.788 3.198 -25.458 1.00 43.09 100 ILE A N 1
ATOM 822 C CA . ILE A 1 100 ? -21.125 3.733 -25.185 1.00 43.09 100 ILE A CA 1
ATOM 823 C C . ILE A 1 100 ? -20.952 5.255 -25.074 1.00 43.09 100 ILE A C 1
ATOM 825 O O . ILE A 1 100 ? -20.255 5.737 -24.191 1.00 43.09 100 ILE A O 1
ATOM 829 N N . ASN A 1 101 ? -21.524 6.010 -26.016 1.00 44.19 101 ASN A N 1
ATOM 830 C CA . ASN A 1 101 ? -21.552 7.485 -26.040 1.00 44.19 101 ASN A CA 1
ATOM 831 C C . ASN A 1 101 ? -20.208 8.235 -26.191 1.00 44.19 101 ASN A C 1
ATOM 833 O O . ASN A 1 101 ? -20.035 9.321 -25.648 1.00 44.19 101 ASN A O 1
ATOM 837 N N . GLY A 1 102 ? -19.270 7.715 -26.990 1.00 49.00 102 GLY A N 1
ATOM 838 C CA . GLY A 1 102 ? -18.143 8.512 -27.509 1.00 49.00 102 GLY A CA 1
ATOM 839 C C . GLY A 1 102 ? -17.026 8.856 -26.514 1.00 49.00 102 GLY A C 1
ATOM 840 O O . GLY A 1 102 ? -16.023 9.437 -26.922 1.00 49.00 102 GLY A O 1
ATOM 841 N N . THR A 1 103 ? -17.140 8.451 -25.251 1.00 48.38 103 THR A N 1
ATOM 842 C CA . THR A 1 103 ? -16.044 8.468 -24.280 1.00 48.38 103 THR A CA 1
ATOM 843 C C . THR A 1 103 ? -15.370 7.097 -24.238 1.00 48.38 103 THR A C 1
ATOM 845 O O . THR A 1 103 ? -16.016 6.052 -24.188 1.00 48.38 103 THR A O 1
ATOM 848 N N . ASN A 1 104 ? -14.040 7.085 -24.313 1.00 48.66 104 ASN A N 1
ATOM 849 C CA . ASN A 1 104 ? -13.243 5.866 -24.223 1.00 48.66 104 ASN A CA 1
ATOM 850 C C . ASN A 1 104 ? -13.308 5.317 -22.787 1.00 48.66 104 ASN A C 1
ATOM 852 O O . ASN A 1 104 ? -12.590 5.796 -21.913 1.00 48.66 104 ASN A O 1
ATOM 856 N N . THR A 1 105 ? -14.151 4.320 -22.524 1.00 49.12 105 THR A N 1
ATOM 857 C CA . THR A 1 105 ? -14.188 3.626 -21.228 1.00 49.12 105 THR A CA 1
ATOM 858 C C . THR A 1 105 ? -13.231 2.433 -21.250 1.00 49.12 105 THR A C 1
ATOM 860 O O . THR A 1 105 ? -13.461 1.466 -21.978 1.00 49.12 105 THR A O 1
ATOM 863 N N . LEU A 1 106 ? -12.138 2.484 -20.477 1.00 55.50 106 LEU A N 1
ATOM 864 C CA . LEU A 1 106 ? -11.291 1.305 -20.257 1.00 55.50 106 LEU A CA 1
ATOM 865 C C . LEU A 1 106 ? -12.097 0.223 -19.525 1.00 55.50 106 LEU A C 1
ATOM 867 O O . LEU A 1 106 ? -12.769 0.513 -18.534 1.00 55.50 106 LEU A O 1
ATOM 871 N N . ASP A 1 107 ? -12.008 -1.023 -19.998 1.00 61.31 107 ASP A N 1
ATOM 872 C CA . ASP A 1 107 ? -12.556 -2.172 -19.277 1.00 61.31 107 ASP A CA 1
ATOM 873 C C . ASP A 1 107 ? -11.723 -2.396 -18.008 1.00 61.31 107 ASP A C 1
ATOM 875 O O . ASP A 1 107 ? -10.600 -2.908 -18.056 1.00 61.31 107 ASP A O 1
ATOM 879 N N . ARG A 1 108 ? -12.284 -1.974 -16.870 1.00 60.28 108 ARG A N 1
ATOM 880 C CA . ARG A 1 108 ? -11.682 -2.080 -15.534 1.00 60.28 108 ARG A CA 1
ATOM 881 C C . ARG A 1 108 ? -11.250 -3.515 -15.195 1.00 60.28 108 ARG A C 1
ATOM 883 O O . ARG A 1 108 ? -10.287 -3.701 -14.461 1.00 60.28 108 ARG A O 1
ATOM 890 N N . ASN A 1 109 ? -11.872 -4.529 -15.801 1.00 63.28 109 ASN A N 1
ATOM 891 C CA . ASN A 1 109 ? -11.571 -5.939 -15.540 1.00 63.28 109 ASN A CA 1
ATOM 892 C C . ASN A 1 109 ? -10.386 -6.490 -16.355 1.00 63.28 109 ASN A C 1
ATOM 894 O O . ASN A 1 109 ? -10.016 -7.653 -16.189 1.00 63.28 109 ASN A O 1
ATOM 898 N N . LYS A 1 110 ? -9.779 -5.692 -17.246 1.00 71.75 110 LYS A N 1
ATOM 899 C CA . LYS A 1 110 ? -8.703 -6.141 -18.155 1.00 71.75 110 LYS A CA 1
ATOM 900 C C . LYS A 1 110 ? -7.372 -5.426 -17.961 1.00 71.75 110 LYS A C 1
ATOM 902 O O . LYS A 1 110 ? -6.488 -5.543 -18.809 1.00 71.75 110 LYS A O 1
ATOM 907 N N . ILE A 1 111 ? -7.211 -4.705 -16.858 1.00 81.00 111 ILE A N 1
ATOM 908 C CA . ILE A 1 111 ? -5.967 -3.994 -16.572 1.00 81.00 111 ILE A CA 1
ATOM 909 C C . ILE A 1 111 ? -4.847 -5.000 -16.351 1.00 81.00 111 ILE A C 1
ATOM 911 O O . ILE A 1 111 ? -4.927 -5.888 -15.495 1.00 81.00 111 ILE A O 1
ATOM 915 N N . ARG A 1 112 ? -3.776 -4.843 -17.124 1.00 88.44 112 ARG A N 1
ATOM 916 C CA . ARG A 1 112 ? -2.545 -5.609 -16.976 1.00 88.44 112 ARG A CA 1
ATOM 917 C C . ARG A 1 112 ? -1.366 -4.669 -17.075 1.00 88.44 112 ARG A C 1
ATOM 919 O O . ARG A 1 112 ? -1.294 -3.858 -17.981 1.00 88.44 112 ARG A O 1
ATOM 926 N N . PHE A 1 113 ? -0.403 -4.815 -16.191 1.00 91.62 113 PHE A N 1
ATOM 927 C CA . PHE A 1 113 ? 0.880 -4.152 -16.299 1.00 91.62 113 PHE A CA 1
ATOM 928 C C . PHE A 1 113 ? 1.893 -5.140 -16.846 1.00 91.62 113 PHE A C 1
ATOM 930 O O . PHE A 1 113 ? 1.959 -6.295 -16.424 1.00 91.62 113 PHE A O 1
ATOM 937 N N . THR A 1 114 ? 2.683 -4.677 -17.807 1.00 91.94 114 THR A N 1
ATOM 938 C CA . THR A 1 114 ? 3.813 -5.436 -18.332 1.00 91.94 114 THR A CA 1
ATOM 939 C C . THR A 1 114 ? 5.091 -4.677 -18.085 1.00 91.94 114 THR A C 1
ATOM 941 O O . THR A 1 114 ? 5.175 -3.471 -18.298 1.00 91.94 114 THR A O 1
ATOM 944 N N . ARG A 1 115 ? 6.099 -5.403 -17.622 1.00 92.88 115 ARG A N 1
ATOM 945 C CA . ARG A 1 115 ? 7.447 -4.883 -17.467 1.00 92.88 115 ARG A CA 1
ATOM 946 C C . ARG A 1 115 ? 8.105 -4.842 -18.840 1.00 92.88 115 ARG A C 1
ATOM 948 O O . ARG A 1 115 ? 8.244 -5.882 -19.481 1.00 92.88 115 ARG A O 1
ATOM 955 N N . GLN A 1 116 ? 8.508 -3.659 -19.282 1.00 90.81 116 GLN A N 1
ATOM 956 C CA . GLN A 1 116 ? 9.150 -3.455 -20.578 1.00 90.81 116 GLN A CA 1
ATOM 957 C C . GLN A 1 116 ? 10.535 -2.826 -20.401 1.00 90.81 116 GLN A C 1
ATOM 959 O O . GLN A 1 116 ? 10.724 -2.030 -19.474 1.00 90.81 116 GLN A O 1
ATOM 964 N N . PRO A 1 117 ? 11.517 -3.173 -21.256 1.00 88.44 117 PRO A N 1
ATOM 965 C CA . PRO A 1 117 ? 12.810 -2.503 -21.263 1.00 88.44 117 PRO A CA 1
ATOM 966 C C . PRO A 1 117 ? 12.626 -1.000 -21.454 1.00 88.44 117 PRO A C 1
ATOM 968 O O . PRO A 1 117 ? 11.891 -0.554 -22.337 1.00 88.44 117 PRO A O 1
ATOM 971 N N . ARG A 1 118 ? 13.298 -0.204 -20.627 1.00 76.12 118 ARG A N 1
ATOM 972 C CA . ARG A 1 118 ? 13.214 1.250 -20.723 1.00 76.12 118 ARG A CA 1
ATOM 973 C C . ARG A 1 118 ? 14.112 1.723 -21.866 1.00 76.12 118 ARG A C 1
ATOM 975 O O . ARG A 1 118 ? 15.334 1.660 -21.771 1.00 76.12 118 ARG A O 1
ATOM 982 N N . ASN A 1 119 ? 13.514 2.189 -22.959 1.00 63.12 119 ASN A N 1
ATOM 983 C CA . ASN A 1 119 ? 14.252 2.568 -24.162 1.00 63.12 119 ASN A CA 1
ATOM 984 C C . ASN A 1 119 ? 14.714 4.037 -24.095 1.00 63.12 119 ASN A C 1
ATOM 986 O O . ASN A 1 119 ? 14.091 4.896 -24.712 1.00 63.12 119 ASN A O 1
ATOM 990 N N . ARG A 1 120 ? 15.768 4.358 -23.322 1.00 57.72 120 ARG A N 1
ATOM 991 C CA . ARG A 1 120 ? 16.507 5.632 -23.464 1.00 57.72 120 ARG A CA 1
ATOM 992 C C . ARG A 1 120 ? 18.000 5.510 -23.150 1.00 57.72 120 ARG A C 1
ATOM 994 O O . ARG A 1 120 ? 18.415 5.036 -22.100 1.00 57.72 120 ARG A O 1
ATOM 1001 N N . THR A 1 121 ? 18.772 6.064 -24.077 1.00 44.44 121 THR A N 1
ATOM 1002 C CA . THR A 1 121 ? 20.208 6.387 -24.096 1.00 44.44 121 THR A CA 1
ATOM 1003 C C . THR A 1 121 ? 20.592 7.594 -23.222 1.00 44.44 121 THR A C 1
ATOM 1005 O O . THR A 1 121 ? 21.678 8.142 -23.368 1.00 44.44 121 THR A O 1
ATOM 1008 N N . VAL A 1 122 ? 19.724 8.029 -22.308 1.00 47.00 122 VAL A N 1
ATOM 1009 C CA . VAL A 1 122 ? 19.908 9.237 -21.494 1.00 47.00 122 VAL A CA 1
ATOM 1010 C C . VAL A 1 122 ? 19.507 8.883 -20.076 1.00 47.00 122 VAL A C 1
ATOM 1012 O O . VAL A 1 122 ? 18.322 8.883 -19.802 1.00 47.00 122 VAL A O 1
ATOM 1015 N N . ASP A 1 123 ? 20.469 8.501 -19.238 1.00 50.22 123 ASP A N 1
ATOM 1016 C CA . ASP A 1 123 ? 20.362 8.466 -17.767 1.00 50.22 123 ASP A CA 1
ATOM 1017 C C . ASP A 1 123 ? 21.779 8.302 -17.170 1.00 50.22 123 ASP A C 1
ATOM 1019 O O . ASP A 1 123 ? 22.041 7.478 -16.298 1.00 50.22 123 ASP A O 1
ATOM 1023 N N . GLN A 1 124 ? 22.744 9.071 -17.690 1.00 42.59 124 GLN A N 1
ATOM 1024 C CA . GLN A 1 124 ? 23.975 9.375 -16.958 1.00 42.59 124 GLN A CA 1
ATOM 1025 C C . GLN A 1 124 ? 23.711 10.643 -16.143 1.00 42.59 124 GLN A C 1
ATOM 1027 O O . GLN A 1 124 ? 23.961 11.755 -16.595 1.00 42.59 124 GLN A O 1
ATOM 1032 N N . GLY A 1 125 ? 23.129 10.473 -14.959 1.00 49.06 125 GLY A N 1
ATOM 1033 C CA . GLY A 1 125 ? 22.877 11.562 -14.021 1.00 49.06 125 GLY A CA 1
ATOM 1034 C C . GLY A 1 125 ? 22.161 11.064 -12.771 1.00 49.06 125 GLY A C 1
ATOM 1035 O O . GLY A 1 125 ? 21.394 10.107 -12.841 1.00 49.06 125 GLY A O 1
ATOM 1036 N N . ASN A 1 126 ? 22.422 11.714 -11.633 1.00 51.03 126 ASN A N 1
ATOM 1037 C CA . ASN A 1 126 ? 21.685 11.530 -10.380 1.00 51.03 126 ASN A CA 1
ATOM 1038 C C . ASN A 1 126 ? 20.195 11.836 -10.612 1.00 51.03 126 ASN A C 1
ATOM 1040 O O . ASN A 1 126 ? 19.745 12.965 -10.421 1.00 51.03 126 ASN A O 1
ATOM 1044 N N . LEU A 1 127 ? 19.418 10.846 -11.043 1.00 59.91 127 LEU A N 1
ATOM 1045 C CA . LEU A 1 127 ? 17.968 10.917 -10.974 1.00 59.91 127 LEU A CA 1
ATOM 1046 C C . LEU A 1 127 ? 17.614 10.973 -9.484 1.00 59.91 127 LEU A C 1
ATOM 1048 O O . LEU 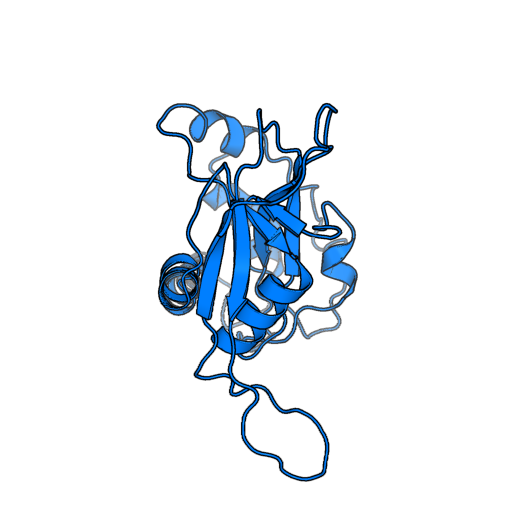A 1 127 ? 17.972 10.066 -8.732 1.00 59.91 127 LEU A O 1
ATOM 1052 N N . ASN A 1 128 ? 16.923 12.028 -9.049 1.00 71.50 128 ASN A N 1
ATOM 1053 C CA . ASN A 1 128 ? 16.324 12.110 -7.714 1.00 71.50 128 ASN A CA 1
ATOM 1054 C C . ASN A 1 128 ? 15.159 11.114 -7.621 1.00 71.50 128 ASN A C 1
ATOM 1056 O O . ASN A 1 128 ? 13.989 11.493 -7.570 1.00 71.50 128 ASN A O 1
ATOM 1060 N N . LEU A 1 129 ? 15.479 9.823 -7.673 1.00 81.62 129 LEU A N 1
ATOM 1061 C CA . LEU A 1 129 ? 14.498 8.759 -7.695 1.00 81.62 129 LEU A CA 1
ATOM 1062 C C . LEU A 1 129 ? 13.794 8.672 -6.352 1.00 81.62 129 LEU A C 1
ATOM 1064 O O . LEU A 1 129 ? 14.342 8.946 -5.281 1.00 81.62 129 LEU A O 1
ATOM 1068 N N . ARG A 1 130 ? 12.538 8.265 -6.439 1.00 88.88 130 ARG A N 1
ATOM 1069 C CA . ARG A 1 130 ? 11.658 8.036 -5.309 1.00 88.88 130 ARG A CA 1
ATOM 1070 C C . ARG A 1 130 ? 11.232 6.576 -5.330 1.00 88.88 130 ARG A C 1
ATOM 1072 O O . ARG A 1 130 ? 11.050 6.005 -6.404 1.00 88.88 130 ARG A O 1
ATOM 1079 N N . GLN A 1 131 ? 11.063 5.985 -4.157 1.00 91.06 131 GLN A N 1
ATOM 1080 C CA . GLN A 1 131 ? 10.448 4.669 -4.001 1.00 91.06 131 GLN A CA 1
ATOM 1081 C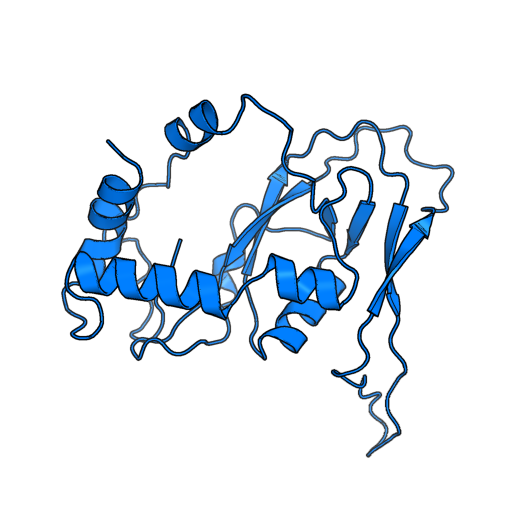 C . GLN A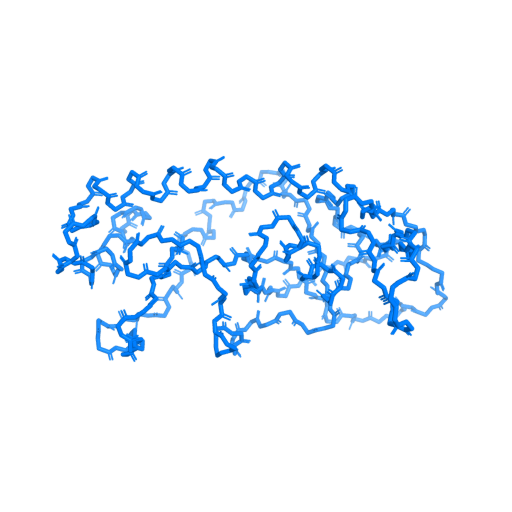 1 131 ? 9.129 4.808 -3.253 1.00 91.06 131 GLN A C 1
ATOM 1083 O O . GLN A 1 131 ? 9.006 5.698 -2.405 1.00 91.06 131 GLN A O 1
ATOM 1088 N N . LEU A 1 132 ? 8.175 3.930 -3.556 1.00 92.69 132 LEU A N 1
ATOM 1089 C CA . LEU A 1 132 ? 6.939 3.803 -2.794 1.00 92.69 132 LEU A CA 1
ATOM 1090 C C . LEU A 1 132 ? 7.276 3.468 -1.337 1.00 92.69 132 LEU A C 1
ATOM 1092 O O . LEU A 1 132 ? 8.085 2.580 -1.076 1.00 92.69 132 LEU A O 1
ATOM 1096 N N . ASP A 1 133 ? 6.668 4.195 -0.407 1.00 90.50 133 ASP A N 1
ATOM 1097 C CA . ASP A 1 133 ? 6.860 4.014 1.035 1.00 90.50 133 ASP A CA 1
ATOM 1098 C C . ASP A 1 133 ? 5.551 3.600 1.712 1.00 90.50 133 ASP A C 1
ATOM 1100 O O . ASP A 1 133 ? 5.508 2.593 2.409 1.00 90.50 133 ASP A O 1
ATOM 1104 N N . GLU A 1 134 ? 4.462 4.329 1.445 1.00 90.00 134 GLU A N 1
ATOM 1105 C CA . GLU A 1 134 ? 3.142 4.053 2.023 1.00 90.00 134 GLU A CA 1
ATOM 1106 C C . GLU A 1 134 ? 2.049 4.125 0.945 1.00 90.00 134 GLU A C 1
ATOM 1108 O O . GLU A 1 134 ? 2.035 5.037 0.110 1.00 90.00 134 GLU A O 1
ATOM 1113 N N . VAL A 1 135 ? 1.089 3.199 1.023 1.00 91.25 135 VAL A N 1
ATOM 1114 C CA . VAL A 1 135 ? -0.240 3.322 0.409 1.00 91.25 135 VAL A CA 1
ATOM 1115 C C . VAL A 1 135 ? -1.233 3.511 1.544 1.00 91.25 135 VAL A C 1
ATOM 1117 O O . VAL A 1 135 ? -1.313 2.682 2.445 1.00 91.25 135 VAL A O 1
ATOM 1120 N N . ILE A 1 136 ? -1.959 4.622 1.523 1.00 90.69 136 ILE A N 1
ATOM 1121 C CA . ILE A 1 136 ? -2.849 5.033 2.605 1.00 90.69 136 ILE A CA 1
ATOM 1122 C C . ILE A 1 136 ? -4.287 4.885 2.127 1.00 90.69 136 ILE A C 1
ATOM 1124 O O . ILE A 1 136 ? -4.700 5.556 1.176 1.00 90.69 136 ILE A O 1
ATOM 1128 N N . PHE A 1 137 ? -5.032 4.043 2.835 1.00 91.38 137 PHE A N 1
ATOM 1129 C CA . PHE A 1 137 ? -6.473 3.875 2.701 1.00 91.38 137 PHE A CA 1
ATOM 1130 C C . PHE A 1 137 ? -7.196 4.767 3.712 1.00 91.38 137 PHE A C 1
ATOM 1132 O O . PHE A 1 137 ? -6.717 4.969 4.833 1.00 91.38 137 PHE A O 1
ATOM 1139 N N . CYS A 1 138 ? -8.341 5.312 3.311 1.00 89.69 138 CYS A N 1
ATOM 1140 C CA . CYS A 1 138 ? -9.146 6.193 4.143 1.00 89.69 138 CYS A CA 1
ATOM 1141 C C . CYS A 1 138 ? -10.475 5.521 4.471 1.00 89.69 138 CYS A C 1
ATOM 1143 O O . CYS A 1 138 ? -11.094 4.901 3.610 1.00 89.69 138 CYS A O 1
ATOM 1145 N N . PHE A 1 139 ? -10.906 5.655 5.722 1.00 88.62 139 PHE A N 1
ATOM 1146 C CA . PHE A 1 139 ? -12.138 5.046 6.211 1.00 88.62 139 PHE A CA 1
ATOM 1147 C C . PHE A 1 139 ? -13.066 6.106 6.777 1.00 88.62 139 PHE A C 1
ATOM 1149 O O . PHE A 1 139 ? -12.598 7.052 7.402 1.00 88.62 139 PHE A O 1
ATOM 1156 N N . SER A 1 140 ? -14.372 5.945 6.603 1.00 87.56 140 SER A N 1
ATOM 1157 C CA . SER A 1 140 ? -15.383 6.801 7.213 1.00 87.56 140 SER A CA 1
ATOM 1158 C C . SER A 1 140 ? -15.432 6.634 8.736 1.00 87.56 140 SER A C 1
ATOM 1160 O O . SER A 1 140 ? -14.835 5.718 9.310 1.00 87.56 140 SER A O 1
ATOM 1162 N N . GLU A 1 141 ? -16.229 7.461 9.417 1.00 82.94 141 GLU A N 1
ATOM 1163 C CA . GLU A 1 141 ? -16.561 7.230 10.832 1.00 82.94 141 GLU A CA 1
ATOM 1164 C C . GLU A 1 141 ? -17.206 5.845 11.051 1.00 82.94 141 GLU A C 1
ATOM 1166 O O . GLU A 1 141 ? -16.859 5.140 11.992 1.00 82.94 141 GLU A O 1
ATOM 1171 N N . TYR A 1 142 ? -18.007 5.368 10.096 1.00 87.31 142 TYR A N 1
ATOM 1172 C CA . TYR A 1 142 ? -18.581 4.013 10.090 1.00 87.31 142 TYR A CA 1
ATOM 1173 C C . TYR A 1 142 ? -17.620 2.883 9.682 1.00 87.31 142 TYR A C 1
ATOM 1175 O O . TYR A 1 142 ? -18.079 1.767 9.458 1.00 87.31 142 TYR A O 1
ATOM 1183 N N . LEU A 1 143 ? -16.310 3.150 9.584 1.00 88.25 143 LEU A N 1
ATOM 1184 C CA . LEU A 1 143 ? -15.285 2.174 9.187 1.00 88.25 143 LEU A CA 1
ATOM 1185 C C . LEU A 1 143 ? -15.455 1.610 7.768 1.00 88.25 143 LEU A C 1
ATOM 1187 O O . LEU A 1 143 ? -15.003 0.507 7.483 1.00 88.25 143 LEU A O 1
ATOM 1191 N N . GLN A 1 144 ? -16.094 2.357 6.871 1.00 91.75 144 GLN A N 1
ATOM 1192 C CA . GLN A 1 144 ? -16.229 1.975 5.466 1.00 91.75 144 GLN A CA 1
ATOM 1193 C C . GLN A 1 144 ? -15.130 2.638 4.649 1.00 91.75 144 GLN A C 1
ATOM 1195 O O . GLN A 1 144 ? -14.796 3.794 4.907 1.00 91.75 144 GLN A O 1
ATOM 1200 N N . LEU A 1 145 ? -14.575 1.928 3.670 1.00 91.19 145 LEU A N 1
ATOM 1201 C CA . LEU A 1 145 ? -13.583 2.500 2.765 1.00 91.19 145 LEU A CA 1
ATOM 1202 C C . LEU A 1 145 ? -14.191 3.685 1.993 1.00 91.19 145 LEU A C 1
ATOM 1204 O O . LEU A 1 145 ? -15.335 3.627 1.545 1.00 91.19 145 LEU A O 1
ATOM 1208 N N . ILE A 1 146 ? -13.437 4.776 1.896 1.00 91.44 146 ILE A N 1
ATOM 1209 C CA . ILE A 1 146 ? -13.825 6.014 1.213 1.00 91.44 146 ILE A CA 1
ATOM 1210 C C . ILE A 1 146 ? -12.632 6.592 0.453 1.00 91.44 146 ILE A C 1
ATOM 1212 O O . ILE A 1 146 ? -11.476 6.270 0.738 1.00 91.44 146 ILE A O 1
ATOM 1216 N N . ASP A 1 147 ? -12.914 7.505 -0.473 1.00 90.56 147 ASP A N 1
ATOM 1217 C CA . ASP A 1 147 ? -11.877 8.228 -1.205 1.00 90.56 147 ASP A CA 1
ATOM 1218 C C . ASP A 1 147 ? -11.040 9.099 -0.261 1.00 90.56 147 ASP A C 1
ATOM 1220 O O . ASP A 1 147 ? -11.560 9.879 0.545 1.00 90.56 147 ASP A O 1
ATOM 1224 N N . CYS A 1 148 ? -9.716 8.989 -0.372 1.00 86.94 148 CYS A N 1
ATOM 1225 C CA . CYS A 1 148 ? -8.807 9.814 0.401 1.00 86.94 148 CYS A CA 1
ATOM 1226 C C . CYS A 1 148 ? -8.849 11.282 -0.055 1.00 86.94 148 CYS A C 1
ATOM 1228 O O . CYS A 1 148 ? -8.790 11.584 -1.249 1.00 86.94 148 CYS A O 1
ATOM 1230 N N . PRO A 1 149 ? -8.860 12.238 0.884 1.00 81.31 149 PRO A N 1
ATOM 1231 C CA . PRO A 1 149 ? -8.987 13.645 0.556 1.00 81.31 149 PRO A CA 1
ATOM 1232 C C . PRO A 1 149 ? -7.668 14.200 0.012 1.00 81.31 149 PRO A C 1
ATOM 1234 O O . PRO A 1 149 ? -6.583 13.841 0.463 1.00 81.31 149 PRO A O 1
ATOM 1237 N N . MET A 1 150 ? -7.737 15.170 -0.903 1.00 66.94 150 MET A N 1
ATOM 1238 C CA . MET A 1 150 ? -6.552 15.651 -1.636 1.00 66.94 150 MET A CA 1
ATOM 1239 C C . MET A 1 150 ? -5.392 16.152 -0.751 1.00 66.94 150 MET A C 1
ATOM 1241 O O . MET A 1 150 ? -4.230 16.079 -1.147 1.00 66.94 150 MET A O 1
ATOM 1245 N N . TYR A 1 151 ? -5.661 16.659 0.457 1.00 64.25 151 TYR A N 1
ATOM 1246 C CA . TYR A 1 151 ? -4.622 17.219 1.330 1.00 64.25 151 TYR A CA 1
ATOM 1247 C C . TYR A 1 151 ? -3.735 16.172 2.021 1.00 64.25 151 TYR A C 1
ATOM 1249 O O . TYR A 1 151 ? -2.669 16.541 2.519 1.00 64.25 151 TYR A O 1
ATOM 1257 N N . THR A 1 152 ? -4.098 14.882 2.030 1.00 59.75 152 THR A N 1
ATOM 1258 C CA . THR A 1 152 ? -3.220 13.821 2.571 1.00 59.75 152 THR A CA 1
ATOM 1259 C C . THR A 1 152 ? -1.951 13.626 1.738 1.00 59.75 152 THR A C 1
ATOM 1261 O O . THR A 1 152 ? -1.009 12.979 2.197 1.00 59.75 152 THR A O 1
ATOM 1264 N N . GLN A 1 153 ? -1.892 14.245 0.554 1.00 57.09 153 GLN A N 1
ATOM 1265 C CA . GLN A 1 153 ? -0.798 14.150 -0.407 1.00 57.09 153 GLN A CA 1
ATOM 1266 C C . GLN A 1 153 ? 0.304 15.215 -0.223 1.00 57.09 153 GLN A C 1
ATOM 1268 O O . GLN A 1 153 ? 1.191 15.287 -1.056 1.00 57.09 153 GLN A O 1
ATOM 1273 N N . LYS A 1 154 ? 0.290 16.088 0.800 1.00 56.31 154 LYS A N 1
ATOM 1274 C CA . LYS A 1 154 ? 1.198 17.267 0.826 1.00 56.31 154 LYS A CA 1
ATOM 1275 C C . LYS A 1 154 ? 2.664 17.003 1.206 1.00 56.31 154 LYS A C 1
ATOM 1277 O O . LYS A 1 154 ? 3.529 17.741 0.749 1.00 56.31 154 LYS A O 1
ATOM 1282 N N . ASN A 1 155 ? 2.961 15.984 2.013 1.00 60.19 155 ASN A N 1
ATOM 1283 C CA . ASN A 1 155 ? 4.332 15.673 2.443 1.00 60.19 155 ASN A CA 1
ATOM 1284 C C . ASN A 1 155 ? 4.752 14.310 1.899 1.00 60.19 155 ASN A C 1
ATOM 1286 O O . ASN A 1 155 ? 4.008 13.342 2.060 1.00 60.19 155 ASN A O 1
ATOM 1290 N N . ASN A 1 156 ? 5.951 14.234 1.309 1.00 67.31 156 ASN A N 1
ATOM 1291 C CA . ASN A 1 156 ? 6.488 13.016 0.696 1.00 67.31 156 ASN A CA 1
ATOM 1292 C C . ASN A 1 156 ? 5.570 12.450 -0.398 1.00 67.31 156 ASN A C 1
ATOM 1294 O O . ASN A 1 156 ? 5.404 11.238 -0.500 1.00 67.31 156 ASN A O 1
ATOM 1298 N N . SER A 1 157 ? 4.946 13.316 -1.201 1.00 76.94 157 SER A N 1
ATOM 1299 C CA . SER A 1 157 ? 4.157 12.861 -2.341 1.00 76.94 157 SER A CA 1
ATOM 1300 C C . SER A 1 157 ? 5.038 12.137 -3.347 1.00 76.94 157 SER A C 1
ATOM 1302 O O . SER A 1 157 ? 6.200 12.478 -3.574 1.00 76.94 157 SER A O 1
ATOM 1304 N N . CYS A 1 158 ? 4.465 11.123 -3.975 1.00 84.25 158 CYS A N 1
ATOM 1305 C CA . CYS A 1 158 ? 4.996 10.637 -5.231 1.00 84.25 158 CYS A CA 1
ATOM 1306 C C . CYS A 1 158 ? 4.722 11.724 -6.287 1.00 84.25 158 CYS A C 1
ATOM 1308 O O . CYS A 1 158 ? 3.582 12.191 -6.380 1.00 84.25 158 CYS A O 1
ATOM 1310 N N . GLU A 1 159 ? 5.748 12.178 -7.009 1.00 82.31 159 GLU A N 1
ATOM 1311 C CA . GLU A 1 159 ? 5.634 13.214 -8.050 1.00 82.31 159 GLU A CA 1
ATOM 1312 C C . GLU A 1 159 ? 5.048 12.598 -9.330 1.00 82.31 159 GLU A C 1
ATOM 1314 O O . GLU A 1 159 ? 3.839 12.382 -9.396 1.00 82.31 159 GLU A O 1
ATOM 1319 N N . ASP A 1 160 ? 5.893 12.233 -10.295 1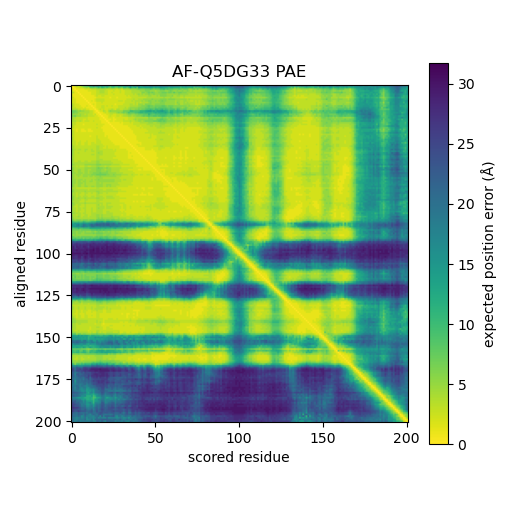.00 84.31 160 ASP A N 1
ATOM 1320 C CA . ASP A 1 160 ? 5.460 11.667 -11.583 1.00 84.31 160 ASP A CA 1
ATOM 1321 C C . ASP A 1 160 ? 5.448 10.131 -11.587 1.00 84.31 160 ASP A C 1
ATOM 1323 O O . ASP A 1 160 ? 4.765 9.486 -12.382 1.00 84.31 160 ASP A O 1
ATOM 1327 N N . GLY A 1 161 ? 6.173 9.523 -10.651 1.00 87.81 161 GLY A N 1
ATOM 1328 C CA . GLY A 1 161 ? 6.297 8.080 -10.525 1.00 87.81 161 GLY A CA 1
ATOM 1329 C C . GLY A 1 161 ? 7.441 7.695 -9.603 1.00 87.81 161 GLY A C 1
ATOM 1330 O O . GLY A 1 161 ? 8.099 8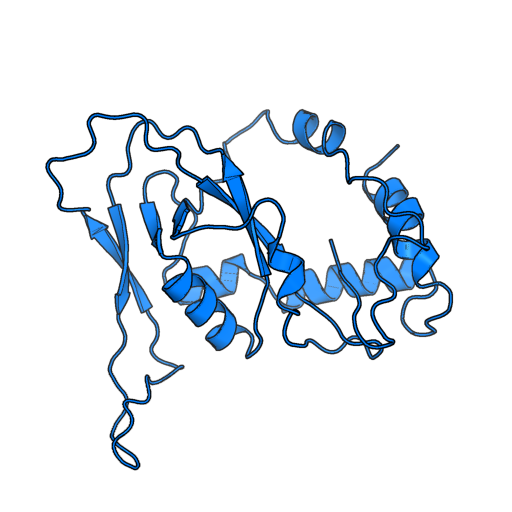.547 -9.001 1.00 87.81 161 GLY A O 1
ATOM 1331 N N . PHE A 1 162 ? 7.633 6.398 -9.432 1.00 92.50 162 PHE A N 1
ATOM 1332 C CA . PHE A 1 162 ? 8.489 5.852 -8.387 1.00 92.50 162 PHE A CA 1
ATOM 1333 C C . PHE A 1 162 ? 8.906 4.417 -8.699 1.00 92.50 162 PHE A C 1
ATOM 1335 O O . PHE A 1 162 ? 8.469 3.811 -9.673 1.00 92.50 162 PHE A O 1
ATOM 1342 N N . VAL A 1 163 ? 9.770 3.876 -7.850 1.00 92.88 163 VAL A N 1
ATOM 1343 C CA . VAL A 1 163 ? 10.132 2.460 -7.818 1.00 92.88 163 VAL A CA 1
ATOM 1344 C C . VAL A 1 163 ? 9.323 1.774 -6.723 1.00 92.88 163 VAL A C 1
ATOM 1346 O O . VAL A 1 163 ? 9.310 2.229 -5.581 1.00 92.88 163 VAL A O 1
ATOM 1349 N N . PHE A 1 164 ? 8.652 0.671 -7.040 1.00 93.56 164 PHE A N 1
ATOM 1350 C CA . PHE A 1 164 ? 8.133 -0.225 -6.007 1.00 93.56 164 PHE A CA 1
ATOM 1351 C C . PHE A 1 164 ? 9.234 -1.237 -5.704 1.00 93.56 164 PHE A C 1
ATOM 1353 O O . PHE A 1 164 ? 9.313 -2.258 -6.368 1.00 93.56 164 PHE A O 1
ATOM 1360 N N . ALA A 1 165 ? 10.156 -0.900 -4.804 1.00 90.94 165 ALA A N 1
ATOM 1361 C CA . ALA A 1 165 ? 11.365 -1.691 -4.597 1.00 90.94 165 ALA A CA 1
ATOM 1362 C C . ALA A 1 165 ? 11.072 -3.007 -3.863 1.00 90.94 165 ALA A C 1
ATOM 1364 O O . ALA A 1 165 ? 10.147 -3.096 -3.055 1.00 90.94 165 ALA A O 1
ATOM 1365 N N . GLU A 1 166 ? 11.886 -4.027 -4.133 1.00 88.81 166 GLU A N 1
ATOM 1366 C CA . GLU A 1 166 ? 11.879 -5.255 -3.337 1.00 88.81 166 GLU A CA 1
ATOM 1367 C C . GLU A 1 166 ? 12.299 -4.949 -1.900 1.00 88.81 166 GLU A C 1
ATOM 1369 O O . GLU A 1 166 ? 13.138 -4.079 -1.650 1.00 88.81 166 GLU A O 1
ATOM 1374 N N . PHE A 1 167 ? 11.754 -5.702 -0.945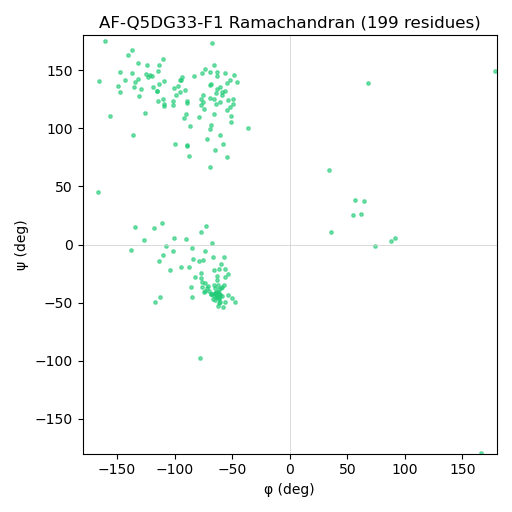 1.00 79.50 167 PHE A N 1
ATOM 1375 C CA . PHE A 1 167 ? 12.286 -5.678 0.410 1.00 79.50 167 PHE A CA 1
ATOM 1376 C C . PHE A 1 167 ? 13.744 -6.142 0.367 1.00 79.50 167 PHE A C 1
ATOM 1378 O O . PHE A 1 167 ? 14.035 -7.244 -0.108 1.00 79.50 167 PHE A O 1
ATOM 1385 N N . SER A 1 168 ? 14.666 -5.307 0.853 1.00 63.66 168 SER A N 1
ATOM 1386 C CA . SER A 1 168 ? 16.066 -5.700 0.976 1.00 63.66 168 SER A CA 1
ATOM 1387 C C . SER A 1 168 ? 16.157 -6.932 1.880 1.00 63.66 168 SER A C 1
ATOM 1389 O O . SER A 1 168 ? 15.576 -6.978 2.969 1.00 63.66 168 SER A O 1
ATOM 1391 N N . LYS A 1 169 ? 16.851 -7.975 1.412 1.00 51.12 169 LYS A N 1
ATOM 1392 C CA . LYS A 1 169 ? 17.141 -9.138 2.252 1.00 51.12 169 LYS A CA 1
ATOM 1393 C C . LYS A 1 169 ? 18.080 -8.689 3.376 1.00 51.12 169 LYS A C 1
ATOM 1395 O O . LYS A 1 169 ? 19.226 -8.354 3.116 1.00 51.12 169 LYS A O 1
ATOM 1400 N N . GLU A 1 170 ? 17.540 -8.719 4.594 1.00 46.56 170 GLU A N 1
ATOM 1401 C CA . GLU A 1 170 ? 18.204 -8.600 5.898 1.00 46.56 170 GLU A CA 1
ATOM 1402 C C . GLU A 1 170 ? 18.837 -7.243 6.280 1.00 46.56 170 GLU A C 1
ATOM 1404 O O . GLU A 1 170 ? 19.537 -6.585 5.524 1.00 46.56 170 GLU A O 1
ATOM 1409 N N . THR A 1 171 ? 18.635 -6.881 7.557 1.00 39.47 171 THR A N 1
ATOM 1410 C CA . THR A 1 171 ? 19.323 -5.857 8.385 1.00 39.47 171 THR A CA 1
ATOM 1411 C C . THR A 1 171 ? 18.872 -4.388 8.426 1.00 39.47 171 THR A C 1
ATOM 1413 O O . THR A 1 171 ? 19.443 -3.638 9.219 1.00 39.47 171 THR A O 1
ATOM 1416 N N . GLU A 1 172 ? 17.794 -3.957 7.758 1.00 40.72 172 GLU A N 1
ATOM 1417 C CA . GLU A 1 172 ? 17.310 -2.558 7.908 1.00 40.72 172 GLU A CA 1
ATOM 1418 C C . GLU A 1 172 ? 15.974 -2.381 8.651 1.00 40.72 172 GLU A C 1
ATOM 1420 O O . GLU A 1 172 ? 15.621 -1.268 9.046 1.00 40.72 172 GLU A O 1
ATOM 1425 N N . TYR A 1 173 ? 15.255 -3.470 8.936 1.00 39.84 173 TYR A N 1
ATOM 1426 C CA . TYR A 1 173 ? 13.923 -3.391 9.551 1.00 39.84 173 TYR A CA 1
ATOM 1427 C C . TYR A 1 173 ? 13.958 -2.948 11.025 1.00 39.84 173 TYR A C 1
ATOM 1429 O O . TYR A 1 173 ? 13.111 -2.182 11.480 1.00 39.84 173 TYR A O 1
ATOM 1437 N N . VAL A 1 174 ? 14.979 -3.372 11.779 1.00 37.38 174 VAL A N 1
ATOM 1438 C CA . VAL A 1 174 ? 15.081 -3.068 13.220 1.00 37.38 174 VAL A CA 1
ATOM 1439 C C . VAL A 1 174 ? 15.547 -1.626 13.472 1.00 37.38 174 VAL A C 1
ATOM 1441 O O . VAL A 1 174 ? 15.215 -1.044 14.501 1.00 37.38 174 VAL A O 1
ATOM 1444 N N . LYS A 1 175 ? 16.26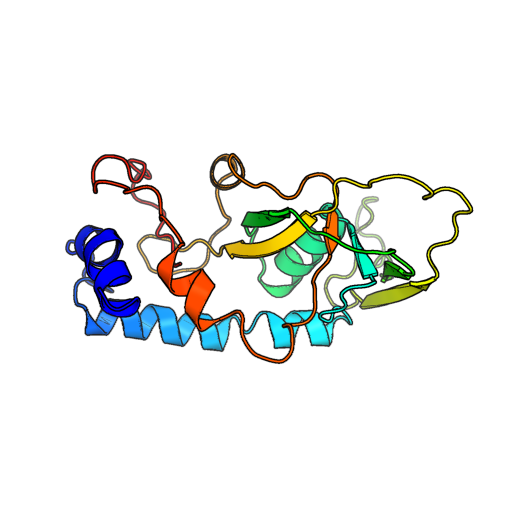0 -1.003 12.522 1.00 35.62 175 LYS A N 1
ATOM 1445 C CA . LYS A 1 175 ? 16.720 0.391 12.658 1.00 35.62 175 LYS A CA 1
ATOM 1446 C C . LYS A 1 175 ? 15.672 1.412 12.210 1.00 35.62 175 LYS A C 1
ATOM 1448 O O . LYS A 1 175 ? 15.546 2.448 12.856 1.00 35.62 175 LYS A O 1
ATOM 1453 N N . GLN A 1 176 ? 14.892 1.134 11.161 1.00 36.31 176 GLN A N 1
ATOM 1454 C CA . GLN A 1 176 ? 13.917 2.107 10.644 1.00 36.31 176 GLN A CA 1
ATOM 1455 C C . GLN A 1 176 ? 12.647 2.219 11.508 1.00 36.31 176 GLN A C 1
ATOM 1457 O O . GLN A 1 176 ? 12.135 3.325 11.683 1.00 36.31 176 GLN A O 1
ATOM 1462 N N . LEU A 1 177 ? 12.201 1.136 12.158 1.00 38.78 177 LEU A N 1
ATOM 1463 C CA . LEU A 1 177 ? 11.087 1.196 13.120 1.00 38.78 177 LEU A CA 1
ATOM 1464 C C . LEU A 1 177 ? 11.415 2.020 14.380 1.00 38.78 177 LEU A C 1
ATOM 1466 O O . LEU A 1 177 ? 10.508 2.527 15.037 1.00 38.78 177 LEU A O 1
ATOM 1470 N N . GLY A 1 178 ? 12.703 2.190 14.702 1.00 31.64 178 GLY A N 1
ATOM 1471 C CA . GLY A 1 178 ? 13.166 3.029 15.809 1.00 31.64 178 GLY A CA 1
ATOM 1472 C C . GLY A 1 178 ? 13.308 4.519 15.474 1.00 31.64 178 GLY A C 1
ATOM 1473 O O . GLY A 1 178 ? 13.476 5.318 16.392 1.00 31.64 178 GLY A O 1
ATOM 1474 N N . ILE A 1 179 ? 13.253 4.905 14.190 1.00 31.36 179 ILE A N 1
ATOM 1475 C CA . ILE A 1 179 ? 13.602 6.261 13.713 1.00 31.36 179 ILE A CA 1
ATOM 1476 C C . ILE A 1 179 ? 12.478 6.896 12.868 1.00 31.36 179 ILE A C 1
ATOM 1478 O O . ILE A 1 179 ? 12.609 8.026 12.408 1.00 31.36 179 ILE A O 1
ATOM 1482 N N . GLN A 1 180 ? 11.314 6.255 12.712 1.00 32.25 180 GLN A N 1
ATOM 1483 C CA . GLN A 1 180 ? 10.129 6.996 12.273 1.00 32.25 180 GLN A CA 1
ATOM 1484 C C . GLN A 1 180 ? 9.640 7.900 13.416 1.00 32.25 180 GLN A C 1
ATOM 1486 O O . GLN A 1 180 ? 8.833 7.534 14.284 1.00 32.25 180 GLN A O 1
ATOM 1491 N N . THR A 1 181 ? 10.154 9.128 13.415 1.00 30.00 181 THR A N 1
ATOM 1492 C CA . THR A 1 181 ? 9.490 10.281 14.010 1.00 30.00 181 THR A CA 1
ATOM 1493 C C . THR A 1 181 ? 8.216 10.530 13.209 1.00 30.00 181 THR A C 1
ATOM 1495 O O . THR A 1 181 ? 8.149 11.360 12.306 1.00 30.00 181 THR A O 1
ATOM 1498 N N . PHE A 1 182 ? 7.169 9.769 13.531 1.00 37.59 182 PHE A N 1
ATOM 1499 C CA . PHE A 1 182 ? 5.811 10.245 13.326 1.00 37.59 182 PHE A CA 1
ATOM 1500 C C . PHE A 1 182 ? 5.754 11.617 13.981 1.00 37.59 182 PHE A C 1
ATOM 1502 O O . PHE A 1 182 ? 5.938 11.720 15.189 1.00 37.59 182 PHE A O 1
ATOM 1509 N N . LYS A 1 183 ? 5.637 12.666 13.164 1.00 37.31 183 LYS A N 1
ATOM 1510 C CA . LYS A 1 183 ? 5.483 14.031 13.655 1.00 37.31 183 LYS A CA 1
ATOM 1511 C C . LYS A 1 183 ? 4.277 14.001 14.587 1.00 37.31 183 LYS A C 1
ATOM 1513 O O . LYS A 1 183 ? 3.192 13.628 14.133 1.00 37.31 183 LYS A O 1
ATOM 1518 N N . ASP A 1 184 ? 4.523 14.279 15.864 1.00 35.91 184 ASP A N 1
ATOM 1519 C CA . ASP A 1 184 ? 3.546 14.162 16.937 1.00 35.91 184 ASP A CA 1
ATOM 1520 C C . ASP A 1 184 ? 2.279 14.910 16.527 1.00 35.91 184 ASP A C 1
ATOM 1522 O O . ASP A 1 184 ? 2.257 16.135 16.455 1.00 35.91 184 ASP A O 1
ATOM 1526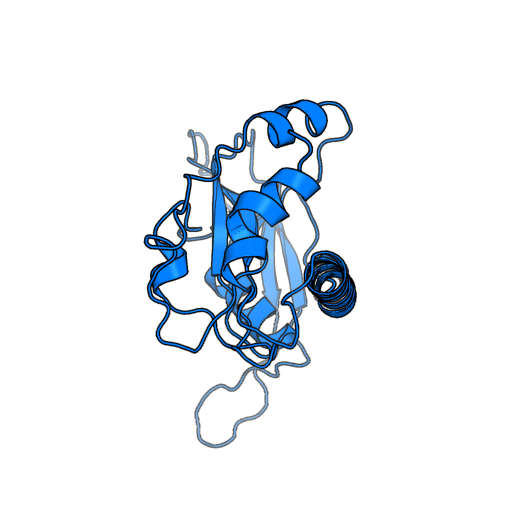 N N . CYS A 1 185 ? 1.234 14.171 16.169 1.00 38.75 185 CYS A N 1
ATOM 1527 C CA . CYS A 1 185 ? -0.074 14.769 16.001 1.00 38.75 185 CYS A CA 1
ATOM 1528 C C . CYS A 1 185 ? -0.698 14.754 17.390 1.00 38.75 185 CYS A C 1
ATOM 1530 O O . CYS A 1 185 ? -1.151 13.710 17.852 1.00 38.75 185 CYS A O 1
ATOM 1532 N N . ASN A 1 186 ? -0.705 15.898 18.077 1.00 43.56 186 ASN A N 1
ATOM 1533 C CA . ASN A 1 186 ? -1.614 16.068 19.207 1.00 43.56 186 ASN A CA 1
ATOM 1534 C C . ASN A 1 186 ? -3.046 15.825 18.702 1.00 43.56 186 ASN A C 1
ATOM 1536 O O . ASN A 1 186 ? -3.348 16.166 17.556 1.00 43.56 186 ASN A O 1
ATOM 1540 N N . CYS A 1 187 ? -3.957 15.285 19.522 1.00 46.50 187 CYS A N 1
ATOM 1541 C CA . CYS A 1 187 ? -5.348 15.049 19.090 1.00 46.50 187 CYS A CA 1
ATOM 1542 C C . CYS A 1 187 ? -6.065 16.337 18.596 1.00 46.50 187 CYS A C 1
ATOM 1544 O O . CYS A 1 187 ? -7.139 16.253 18.012 1.00 46.50 187 CYS A O 1
ATOM 1546 N N . THR A 1 188 ? -5.478 17.522 18.809 1.00 42.41 188 THR A N 1
ATOM 1547 C CA . THR A 1 188 ? -5.898 18.828 18.271 1.00 42.41 188 THR A CA 1
ATOM 1548 C C . THR A 1 188 ? -5.316 19.188 16.891 1.00 42.41 188 THR A C 1
ATOM 1550 O O . THR A 1 188 ? -5.866 20.069 16.233 1.00 42.41 188 THR A O 1
ATOM 1553 N N . GLU A 1 189 ? -4.222 18.548 16.462 1.00 38.72 189 GLU A N 1
ATOM 1554 C CA . GLU A 1 189 ? -3.495 18.781 15.196 1.00 38.72 189 GLU A CA 1
ATOM 1555 C C . GLU A 1 189 ? -3.557 17.614 14.203 1.00 38.72 189 GLU A C 1
ATOM 1557 O O . GLU A 1 189 ? -3.306 17.815 13.011 1.00 38.72 189 GLU A O 1
ATOM 1562 N N . CYS A 1 190 ? -3.987 16.418 14.633 1.00 39.50 190 CYS A N 1
ATOM 1563 C CA . CYS A 1 190 ? -4.794 15.600 13.728 1.00 39.50 190 CYS A CA 1
ATOM 1564 C C . CYS A 1 190 ? -5.873 16.555 13.227 1.00 39.50 190 CYS A C 1
ATOM 1566 O O . CYS A 1 190 ? -6.533 17.151 14.087 1.00 39.50 190 CYS A O 1
ATOM 1568 N N . PRO A 1 191 ? -5.992 16.809 11.907 1.00 34.50 191 PRO A N 1
ATOM 1569 C CA . PRO A 1 191 ? -6.950 17.781 11.428 1.00 34.50 191 PRO A CA 1
ATOM 1570 C C . PRO A 1 191 ? -8.250 17.500 12.161 1.00 34.50 191 PRO A C 1
ATOM 1572 O O . PRO A 1 191 ? -8.592 16.329 12.365 1.00 34.50 191 PRO A O 1
ATOM 1575 N N . LYS A 1 192 ? -8.955 18.554 12.577 1.00 33.38 192 LYS A N 1
ATOM 1576 C CA . LYS A 1 192 ? -10.408 18.490 12.684 1.00 33.38 192 LYS A CA 1
ATOM 1577 C C . LYS A 1 192 ? -10.895 18.044 11.303 1.00 33.38 192 LYS A C 1
ATOM 1579 O O . LYS A 1 192 ? -11.285 18.847 10.466 1.00 33.38 192 LYS A O 1
ATOM 1584 N N . LEU A 1 193 ? -10.713 16.760 11.022 1.00 35.34 193 LEU A N 1
ATOM 1585 C CA . LEU A 1 193 ? -11.304 15.970 9.988 1.00 35.34 193 LEU A CA 1
ATOM 1586 C C . LEU A 1 193 ? -12.744 16.116 10.386 1.00 35.34 193 LEU A C 1
ATOM 1588 O O . LEU A 1 193 ? -13.157 15.473 11.344 1.00 35.34 193 LEU A O 1
ATOM 1592 N N . ASN A 1 194 ? -13.425 17.097 9.786 1.00 28.28 194 ASN A N 1
ATOM 1593 C CA . ASN A 1 194 ? -14.869 17.240 9.840 1.00 28.28 194 ASN A CA 1
ATOM 1594 C C . ASN A 1 194 ? -15.431 15.827 9.823 1.00 28.28 194 ASN A C 1
ATOM 1596 O O . ASN A 1 194 ? -15.352 15.216 8.766 1.00 28.28 194 ASN A O 1
ATOM 1600 N N . THR A 1 195 ? -15.806 15.299 10.990 1.00 32.25 195 THR A N 1
ATOM 1601 C CA . THR A 1 195 ? -16.630 14.116 11.285 1.00 32.25 195 THR A CA 1
ATOM 1602 C C . THR A 1 195 ? -16.554 12.868 10.385 1.00 32.25 195 THR A C 1
ATOM 1604 O O . THR A 1 195 ? -17.362 11.975 10.550 1.00 32.25 195 THR A O 1
ATOM 1607 N N . THR A 1 196 ? -15.614 12.727 9.447 1.00 29.45 196 THR A N 1
ATOM 1608 C CA . THR A 1 196 ? -15.847 11.832 8.298 1.00 29.45 196 THR A CA 1
ATOM 1609 C C . THR A 1 196 ? -14.659 10.973 7.900 1.00 29.45 196 THR A C 1
ATOM 1611 O O . THR A 1 196 ? -14.844 10.143 7.020 1.00 29.45 196 THR A O 1
ATOM 1614 N N . MET A 1 197 ? -13.460 11.102 8.493 1.00 30.22 197 MET A N 1
ATOM 1615 C CA . MET A 1 197 ? -12.382 10.162 8.138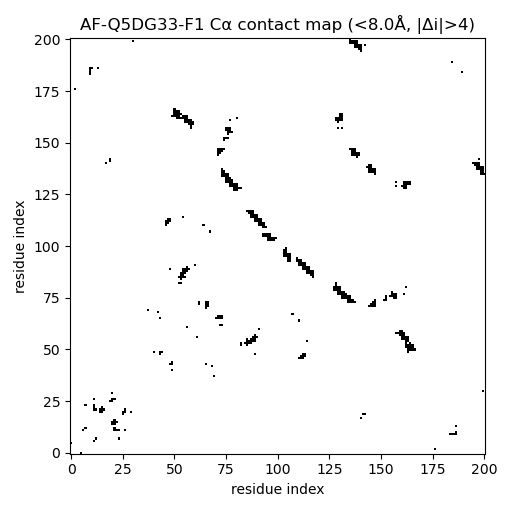 1.00 30.22 197 MET A CA 1
ATOM 1616 C C . MET A 1 197 ? -11.473 9.741 9.282 1.00 30.22 197 MET A C 1
ATOM 1618 O O . MET A 1 197 ? -11.060 10.542 10.118 1.00 30.22 197 MET A O 1
ATOM 1622 N N . LYS A 1 198 ? -11.111 8.464 9.235 1.00 38.19 198 LYS A N 1
ATOM 1623 C CA . LYS A 1 198 ? -10.145 7.772 10.074 1.00 38.19 198 LYS A CA 1
ATOM 1624 C C . LYS A 1 198 ? -8.980 7.329 9.196 1.00 38.19 198 LYS A C 1
ATOM 1626 O O . LYS A 1 198 ? -9.173 6.759 8.122 1.00 38.19 198 LYS A O 1
ATOM 1631 N N . ARG A 1 199 ? -7.763 7.605 9.663 1.00 32.47 199 ARG A N 1
ATOM 1632 C CA . ARG A 1 199 ? -6.517 7.159 9.039 1.00 32.47 199 ARG A CA 1
ATOM 1633 C C . ARG A 1 199 ? -5.986 5.967 9.824 1.00 32.47 199 ARG A C 1
ATOM 1635 O O . ARG A 1 199 ? -5.695 6.117 11.007 1.00 32.47 199 ARG A O 1
ATOM 1642 N N . LEU A 1 200 ? -5.846 4.824 9.165 1.00 32.94 200 LEU A N 1
ATOM 1643 C CA . LEU A 1 200 ? -5.055 3.705 9.669 1.00 32.94 200 LEU A CA 1
ATOM 1644 C C . LEU A 1 200 ? -3.624 3.849 9.135 1.00 32.94 200 LEU A C 1
ATOM 1646 O O . LEU A 1 200 ? -3.433 4.177 7.962 1.00 32.94 200 LEU A O 1
ATOM 1650 N N . VAL A 1 201 ? -2.642 3.686 10.021 1.00 34.34 201 VAL A N 1
ATOM 1651 C CA . VAL A 1 201 ? -1.203 3.644 9.717 1.00 34.34 201 VAL A CA 1
ATOM 1652 C C . VAL A 1 201 ? -0.716 2.230 9.974 1.00 34.34 201 VAL A C 1
ATOM 1654 O O . VAL A 1 201 ? -1.099 1.685 11.034 1.00 34.34 201 VAL A O 1
#

Secondary structure (DSSP, 8-state):
--HHHHHHHHTGGGGTT-TTT-SHHHHHHHHHHHHHHH-HHHHHHHTT----TTEEEEHHHHHHHHHHHHSS--EEEEEE---S---EEEEEE-PBPPPBTTB--B-GGG-EEEEEE---S---S----EEEEEEE-EE-TTS-EEPPPGGGGSSSB--SEEE-PPPPSSSSHHHHTTT-------TTTS----SS-EE--

Mean predicted aligned error: 11.5 Å

Solvent-accessible surface area (backbone atoms only — not comparable to full-atom values): 11964 Å² total; per-residue (Å²): 129,59,68,70,60,48,49,37,70,55,52,46,60,70,37,50,87,38,90,82,34,43,42,75,65,41,40,52,52,49,55,54,50,49,54,65,70,62,35,63,66,62,56,39,45,74,30,52,45,66,63,31,66,37,32,37,36,46,38,68,61,51,51,52,51,46,26,60,75,67,75,33,47,62,39,53,28,26,41,87,37,93,67,96,61,75,58,28,28,52,44,83,44,63,62,71,34,84,78,69,90,86,51,89,46,65,38,73,91,51,57,33,36,43,82,39,77,52,91,67,100,74,77,92,63,91,67,90,38,30,22,63,69,46,80,39,60,27,22,28,74,86,69,41,84,40,62,45,63,81,74,76,41,76,69,49,41,56,74,71,36,30,20,43,50,50,82,77,85,78,90,58,69,77,58,51,75,76,62,68,75,69,76,83,48,50,80,80,63,42,68,86,53,74,84,48,63,43,80,69,131

Radius of gyration: 19.05 Å; Cα contacts (8 Å, |Δi|>4): 277; chains: 1; bounding box: 46×29×51 Å